Protein AF-A0A7C7D651-F1 (afdb_monomer_lite)

pLDDT: mean 71.94, std 19.58, range [27.91, 98.12]

Structure (mmCIF, N/CA/C/O backbone):
data_AF-A0A7C7D651-F1
#
_entry.id   AF-A0A7C7D651-F1
#
loop_
_atom_site.group_PDB
_atom_site.id
_atom_site.type_symbol
_atom_site.label_atom_id
_atom_site.label_alt_id
_atom_site.label_comp_id
_atom_site.label_asym_id
_atom_site.label_entity_id
_atom_site.label_seq_id
_atom_site.pdbx_PDB_ins_code
_atom_site.Cartn_x
_atom_site.Cartn_y
_atom_site.Cartn_z
_atom_site.occupancy
_atom_site.B_iso_or_equiv
_atom_site.auth_seq_id
_atom_site.auth_comp_id
_atom_site.auth_asym_id
_atom_site.auth_atom_id
_atom_site.pdbx_PDB_model_num
ATOM 1 N N . MET A 1 1 ? 29.093 3.145 50.526 1.00 35.19 1 MET A N 1
ATOM 2 C CA . MET A 1 1 ? 28.181 2.058 50.119 1.00 35.19 1 MET A CA 1
ATOM 3 C C . MET A 1 1 ? 26.811 2.434 50.649 1.00 35.19 1 MET A C 1
ATOM 5 O O . MET A 1 1 ? 26.681 2.585 51.859 1.00 35.19 1 MET A O 1
ATOM 9 N N . PHE A 1 2 ? 25.873 2.736 49.755 1.00 37.88 2 PHE A N 1
ATOM 10 C CA . PHE A 1 2 ? 24.508 3.138 50.095 1.00 37.88 2 PHE A CA 1
ATOM 11 C C . PHE A 1 2 ? 23.598 1.934 49.852 1.00 37.88 2 PHE A C 1
ATOM 13 O O . PHE A 1 2 ? 23.720 1.292 48.813 1.00 37.88 2 PHE A O 1
ATOM 20 N N . THR A 1 3 ? 22.727 1.619 50.802 1.00 33.69 3 THR A N 1
ATOM 21 C CA . THR A 1 3 ? 21.659 0.627 50.636 1.00 33.69 3 THR A CA 1
ATOM 22 C C . THR A 1 3 ? 20.331 1.362 50.729 1.00 33.69 3 THR A C 1
ATOM 24 O O . THR A 1 3 ? 20.096 2.068 51.711 1.00 33.69 3 THR A O 1
ATOM 27 N N . CYS A 1 4 ? 19.503 1.238 49.691 1.00 36.16 4 CYS A N 1
ATOM 28 C CA . CYS A 1 4 ? 18.141 1.763 49.667 1.00 36.16 4 CYS A CA 1
ATOM 29 C C . CYS A 1 4 ? 17.173 0.615 49.943 1.00 36.16 4 CYS A C 1
ATOM 31 O O . CYS A 1 4 ? 17.201 -0.389 49.237 1.00 36.16 4 CYS A O 1
ATOM 33 N N . GLU A 1 5 ? 16.321 0.787 50.946 1.00 39.97 5 GLU A N 1
ATOM 34 C CA . GLU A 1 5 ? 15.197 -0.101 51.234 1.00 39.97 5 GLU A CA 1
ATOM 35 C C . GLU A 1 5 ? 13.910 0.715 51.085 1.00 39.97 5 GLU A C 1
ATOM 37 O O . GLU A 1 5 ? 13.846 1.865 51.527 1.00 39.97 5 GLU A O 1
ATOM 42 N N . PHE A 1 6 ? 12.913 0.131 50.425 1.00 38.00 6 PHE A N 1
ATOM 43 C CA . PHE A 1 6 ? 11.563 0.679 50.339 1.00 38.00 6 PHE A CA 1
ATOM 44 C C . PHE A 1 6 ? 10.696 -0.046 51.365 1.00 38.00 6 PHE A C 1
ATOM 46 O O . PHE A 1 6 ? 10.640 -1.276 51.343 1.00 38.00 6 PHE A O 1
ATOM 53 N N . ASP A 1 7 ? 10.029 0.697 52.249 1.00 42.56 7 ASP A N 1
ATOM 54 C CA . ASP A 1 7 ? 8.907 0.157 53.013 1.00 42.56 7 ASP A CA 1
ATOM 55 C C . ASP A 1 7 ? 7.586 0.388 52.262 1.00 42.56 7 ASP A C 1
ATOM 57 O O . ASP A 1 7 ? 7.502 1.162 51.302 1.00 42.56 7 ASP A O 1
ATOM 61 N N . SER A 1 8 ? 6.556 -0.356 52.660 1.00 45.44 8 SER A N 1
ATOM 62 C CA . SER A 1 8 ? 5.248 -0.407 52.001 1.00 45.44 8 SER A CA 1
ATOM 63 C C . SER A 1 8 ? 4.415 0.877 52.129 1.00 45.44 8 SER A C 1
ATOM 65 O O . SER A 1 8 ? 3.261 0.873 51.713 1.00 45.44 8 SER A O 1
ATOM 67 N N . GLU A 1 9 ? 4.965 1.968 52.672 1.00 44.59 9 GLU A N 1
ATOM 68 C CA . GLU A 1 9 ? 4.254 3.236 52.891 1.00 44.59 9 GLU A CA 1
ATOM 69 C C . GLU A 1 9 ? 4.939 4.446 52.226 1.00 44.59 9 GLU A C 1
ATOM 71 O O . GLU A 1 9 ? 4.819 5.587 52.674 1.00 44.59 9 GLU A O 1
ATOM 76 N N . THR A 1 10 ? 5.599 4.247 51.076 1.00 45.16 10 THR A N 1
ATOM 77 C CA . THR A 1 10 ? 6.079 5.343 50.196 1.00 45.16 10 THR A CA 1
ATOM 78 C C . THR A 1 10 ? 6.983 6.375 50.891 1.00 45.16 10 THR A C 1
ATOM 80 O O . THR A 1 10 ? 7.035 7.535 50.487 1.00 45.16 10 THR A O 1
ATOM 83 N N . THR A 1 11 ? 7.749 5.971 51.909 1.00 37.47 11 THR A N 1
ATOM 84 C CA . THR A 1 11 ? 8.715 6.859 52.570 1.00 37.47 11 THR A CA 1
ATOM 85 C C . THR A 1 11 ? 10.140 6.331 52.394 1.00 37.47 11 THR A C 1
ATOM 87 O O . THR A 1 11 ? 10.509 5.284 52.915 1.00 37.47 11 THR A O 1
ATOM 90 N N . LEU A 1 12 ? 10.986 7.065 51.661 1.00 37.75 12 LEU A N 1
ATOM 91 C CA . LEU A 1 12 ? 12.385 6.680 51.440 1.00 37.75 12 LEU A CA 1
ATOM 92 C C . LEU A 1 12 ? 13.244 7.043 52.666 1.00 37.75 12 LEU A C 1
ATOM 94 O O . LEU A 1 12 ? 13.473 8.221 52.945 1.00 37.75 12 LEU A O 1
ATOM 98 N N . ARG A 1 13 ? 13.784 6.047 53.380 1.00 40.78 13 ARG A N 1
ATOM 99 C CA . ARG A 1 13 ? 14.778 6.263 54.449 1.00 40.78 13 ARG A CA 1
ATOM 100 C C . ARG A 1 13 ? 16.189 5.953 53.957 1.00 40.78 13 ARG A C 1
ATOM 102 O O . ARG A 1 13 ? 16.551 4.800 53.755 1.00 40.78 13 ARG A O 1
ATOM 109 N N . MET A 1 14 ? 17.032 6.978 53.841 1.00 36.91 14 MET A N 1
ATOM 110 C CA . MET A 1 14 ? 18.463 6.802 53.566 1.00 36.91 14 MET A CA 1
ATOM 111 C C . MET A 1 14 ? 19.271 6.745 54.869 1.00 36.91 14 MET A C 1
ATOM 113 O O . MET A 1 14 ? 19.220 7.668 55.679 1.00 36.91 14 MET A O 1
ATOM 117 N N . ARG A 1 15 ? 20.074 5.688 55.057 1.00 42.62 15 ARG A N 1
ATOM 118 C CA . ARG A 1 15 ? 21.099 5.619 56.115 1.00 42.62 15 ARG A CA 1
ATOM 119 C C . ARG A 1 15 ? 22.488 5.779 55.511 1.00 42.62 15 ARG A C 1
ATOM 121 O O . ARG A 1 15 ? 22.862 5.056 54.591 1.00 42.62 15 ARG A O 1
ATOM 128 N N . THR A 1 16 ? 23.281 6.692 56.061 1.00 41.50 16 THR A N 1
ATOM 129 C CA . THR A 1 16 ? 24.685 6.875 55.682 1.00 41.50 16 THR A CA 1
ATOM 130 C C . THR A 1 16 ? 25.599 6.282 56.757 1.00 41.50 16 THR A C 1
ATOM 132 O O . THR A 1 16 ? 25.413 6.510 57.950 1.00 41.50 16 THR A O 1
ATOM 135 N N . LYS A 1 17 ? 26.608 5.502 56.351 1.00 41.38 17 LYS A N 1
ATOM 136 C CA . LYS A 1 17 ? 27.766 5.192 57.204 1.00 41.38 17 LYS A CA 1
ATOM 137 C C . LYS A 1 17 ? 28.842 6.229 56.901 1.00 41.38 17 LYS A C 1
ATOM 139 O O . LYS A 1 17 ? 29.369 6.241 55.788 1.00 41.38 17 LYS A O 1
ATOM 144 N N . SER A 1 18 ? 29.148 7.105 57.857 1.00 38.12 18 SER A N 1
ATOM 145 C CA . SER A 1 18 ? 30.248 8.055 57.704 1.00 38.12 18 SER A CA 1
ATOM 146 C C . SER A 1 18 ? 31.584 7.313 57.800 1.00 38.12 18 SER A C 1
ATOM 148 O O . SER A 1 18 ? 31.823 6.520 58.710 1.00 38.12 18 SER A O 1
ATOM 150 N N . ARG A 1 19 ? 32.465 7.549 56.826 1.00 36.28 19 ARG A N 1
ATOM 151 C CA . ARG A 1 19 ? 33.886 7.212 56.915 1.00 36.28 19 ARG A CA 1
ATOM 152 C C . ARG A 1 19 ? 34.633 8.530 56.763 1.00 36.28 19 ARG A C 1
ATOM 154 O O . ARG A 1 19 ? 34.483 9.220 55.760 1.00 36.28 19 ARG A O 1
ATOM 161 N N . THR A 1 20 ? 35.346 8.919 57.805 1.00 42.31 20 THR A N 1
ATOM 162 C CA . THR A 1 20 ? 36.126 10.152 57.895 1.00 42.31 20 THR A CA 1
ATOM 163 C C . THR A 1 20 ? 37.306 10.099 56.926 1.00 42.31 20 THR A C 1
ATOM 165 O O . THR A 1 20 ? 38.191 9.276 57.130 1.00 42.31 20 THR A O 1
ATOM 168 N N . GLN A 1 21 ? 37.360 10.990 55.924 1.00 34.88 21 GLN A N 1
ATOM 169 C CA . GLN A 1 21 ? 38.618 11.604 55.465 1.00 34.88 21 GLN A CA 1
ATOM 170 C C . GLN A 1 21 ? 38.431 12.771 54.468 1.00 34.88 21 GLN A C 1
ATOM 172 O O . GLN A 1 21 ? 37.753 12.656 53.456 1.00 34.88 21 GLN A O 1
ATOM 177 N N . LYS A 1 22 ? 39.073 13.886 54.851 1.00 34.38 22 LYS A N 1
ATOM 178 C CA . LYS A 1 22 ? 39.608 15.075 54.152 1.00 34.38 22 LYS A CA 1
ATOM 179 C C . LYS A 1 22 ? 39.137 15.487 52.738 1.00 34.38 22 LYS A C 1
ATOM 181 O O . LYS A 1 22 ? 39.367 14.809 51.749 1.00 34.38 22 LYS A O 1
ATOM 186 N N . SER A 1 23 ? 38.694 16.751 52.707 1.00 36.97 23 SER A N 1
ATOM 187 C CA . SER A 1 23 ? 38.921 17.797 51.692 1.00 36.97 23 SER A CA 1
ATOM 188 C C . SER A 1 23 ? 38.603 17.492 50.224 1.00 36.97 23 SER A C 1
ATOM 190 O O . SER A 1 23 ? 39.475 17.179 49.423 1.00 36.97 23 SER A O 1
ATOM 192 N N . SER A 1 24 ? 37.363 17.757 49.841 1.00 32.06 24 SER A N 1
ATOM 193 C CA . SER A 1 24 ? 36.999 18.737 48.805 1.00 32.06 24 SER A CA 1
ATOM 194 C C . SER A 1 24 ? 35.473 18.815 48.806 1.00 32.06 24 SER A C 1
ATOM 196 O O . SER A 1 24 ? 34.791 17.801 48.943 1.00 32.06 24 SER A O 1
ATOM 198 N N . SER A 1 25 ? 34.911 20.019 48.770 1.00 34.56 25 SER A N 1
ATOM 199 C CA . SER A 1 25 ? 33.464 20.221 48.755 1.00 34.56 25 SER A CA 1
ATOM 200 C C . SER A 1 25 ? 32.898 19.813 47.390 1.00 34.56 25 SER A C 1
ATOM 202 O O . SER A 1 25 ? 32.662 20.660 46.534 1.00 34.56 25 SER A O 1
ATOM 204 N N . GLN A 1 26 ? 32.694 18.515 47.165 1.00 33.66 26 GLN A N 1
ATOM 205 C CA . GLN A 1 26 ? 31.817 18.035 46.101 1.00 33.66 26 GLN A CA 1
ATOM 206 C C . GLN A 1 26 ? 30.391 18.008 46.650 1.00 33.66 26 GLN A C 1
ATOM 208 O O . GLN A 1 26 ? 30.034 17.160 47.467 1.00 33.66 26 GLN A O 1
ATOM 213 N N . GLN A 1 27 ? 29.572 18.968 46.217 1.00 31.66 27 GLN A N 1
ATOM 214 C CA . GLN A 1 27 ? 28.121 18.893 46.363 1.00 31.66 27 GLN A CA 1
ATOM 215 C C . GLN A 1 27 ? 27.637 17.639 45.626 1.00 31.66 27 GLN A C 1
ATOM 217 O O . GLN A 1 27 ? 27.555 17.609 44.400 1.00 31.66 27 GLN A O 1
ATOM 222 N N . CYS A 1 28 ? 27.336 16.582 46.378 1.00 28.17 28 CYS A N 1
ATOM 223 C CA . CYS A 1 28 ? 26.668 15.403 45.849 1.00 28.17 28 CYS A CA 1
ATOM 224 C C . CYS A 1 28 ? 25.172 15.732 45.740 1.00 28.17 28 CYS A C 1
ATOM 226 O O . CYS A 1 28 ? 24.411 15.557 46.690 1.00 28.17 28 CYS A O 1
ATOM 228 N N . GLY A 1 29 ? 24.773 16.318 44.611 1.00 27.91 29 GLY A N 1
ATOM 229 C CA . GLY A 1 29 ? 23.372 16.586 44.303 1.00 27.91 29 GLY A CA 1
ATOM 230 C C . GLY A 1 29 ? 22.675 15.298 43.877 1.00 27.91 29 GLY A C 1
ATOM 231 O O . GLY A 1 29 ? 22.964 14.764 42.809 1.00 27.91 29 GLY A O 1
ATOM 232 N N . ILE A 1 30 ? 21.750 14.800 44.694 1.00 35.19 30 ILE A N 1
ATOM 233 C CA . ILE A 1 30 ? 20.830 13.735 44.287 1.00 35.19 30 ILE A CA 1
ATOM 234 C C . ILE A 1 30 ? 19.791 14.378 43.360 1.00 35.19 30 ILE A C 1
ATOM 236 O O . ILE A 1 30 ? 18.998 15.207 43.801 1.00 35.19 30 ILE A O 1
ATOM 240 N N . ARG A 1 31 ? 19.811 14.036 42.065 1.00 33.25 31 ARG A N 1
ATOM 241 C CA . ARG A 1 31 ? 18.734 14.391 41.130 1.00 33.25 31 ARG A CA 1
ATOM 242 C C . ARG A 1 31 ? 17.679 13.294 41.168 1.00 33.25 31 ARG A C 1
ATOM 244 O O . ARG A 1 31 ? 17.950 12.164 40.770 1.00 33.25 31 ARG A O 1
ATOM 251 N N . PHE A 1 32 ? 16.485 13.635 41.635 1.00 34.06 32 PHE A N 1
ATOM 252 C CA . PHE A 1 32 ? 15.308 12.801 41.436 1.00 34.06 32 PHE A CA 1
ATOM 253 C C . PHE A 1 32 ? 14.851 12.982 39.988 1.00 34.06 32 PHE A C 1
ATOM 255 O O . PHE A 1 32 ? 14.498 14.087 39.581 1.00 34.06 32 PHE A O 1
ATOM 262 N N . TYR A 1 33 ? 14.905 11.912 39.201 1.00 33.75 33 TYR A N 1
ATOM 263 C CA . TYR A 1 33 ? 14.192 11.857 37.933 1.00 33.75 33 TYR A CA 1
ATOM 264 C C . TYR A 1 33 ? 12.785 11.370 38.248 1.00 33.75 33 TYR A C 1
ATOM 266 O O . TYR A 1 33 ? 12.591 10.217 38.634 1.00 33.75 33 TYR A O 1
ATOM 274 N N . GLU A 1 34 ? 11.811 12.262 38.127 1.00 28.84 34 GLU A N 1
ATOM 275 C CA . GLU A 1 34 ? 10.412 11.868 38.104 1.00 28.84 34 GLU A CA 1
ATOM 276 C C . GLU A 1 34 ? 10.212 11.051 36.822 1.00 28.84 34 GLU A C 1
ATOM 278 O O . GLU A 1 34 ? 10.371 11.562 35.709 1.00 28.84 34 GLU A O 1
ATOM 283 N N . LYS A 1 35 ? 9.965 9.745 36.965 1.00 30.36 35 LYS A N 1
ATOM 284 C CA . LYS A 1 35 ? 9.621 8.889 35.833 1.00 30.36 35 LYS A CA 1
ATOM 285 C C . LYS A 1 35 ? 8.227 9.331 35.384 1.00 30.36 35 LYS A C 1
ATOM 287 O O . LYS A 1 35 ? 7.231 8.862 35.928 1.00 30.36 35 LYS A O 1
ATOM 292 N N . LYS A 1 36 ? 8.156 10.287 34.448 1.00 33.41 36 LYS A N 1
ATOM 293 C CA . LYS A 1 36 ? 6.916 10.567 33.716 1.00 33.41 36 LYS A CA 1
ATOM 294 C C . LYS A 1 36 ? 6.418 9.227 33.184 1.00 33.41 36 LYS A C 1
ATOM 296 O O . LYS A 1 36 ? 7.195 8.493 32.574 1.00 33.41 36 LYS A O 1
ATOM 301 N N . GLY A 1 37 ? 5.177 8.886 33.520 1.00 33.38 37 GLY A N 1
ATOM 302 C CA . GLY A 1 37 ? 4.554 7.640 33.096 1.00 33.38 37 GLY A CA 1
ATOM 303 C C . GLY A 1 37 ? 4.691 7.451 31.588 1.00 33.38 37 GLY A C 1
ATOM 304 O O . GLY A 1 37 ? 4.636 8.423 30.835 1.00 33.38 37 GLY A O 1
ATOM 305 N N . GLU A 1 38 ? 4.897 6.203 31.178 1.00 39.81 38 GLU A N 1
ATOM 306 C CA . GLU A 1 38 ? 4.771 5.740 29.797 1.00 39.81 38 GLU A CA 1
ATOM 307 C C . GLU A 1 38 ? 3.337 6.010 29.308 1.00 39.81 38 GLU A C 1
ATOM 309 O O . GLU A 1 38 ? 2.473 5.143 29.361 1.00 39.81 38 GLU A O 1
ATOM 314 N N . ASN A 1 39 ? 3.069 7.234 28.863 1.00 42.50 39 ASN A N 1
ATOM 315 C CA . ASN A 1 39 ? 2.234 7.429 27.690 1.00 42.50 39 ASN A CA 1
ATOM 316 C C . ASN A 1 39 ? 3.217 7.466 26.526 1.00 42.50 39 ASN A C 1
ATOM 318 O O . ASN A 1 39 ? 3.927 8.453 26.332 1.00 42.50 39 ASN A O 1
ATOM 322 N N . ASP A 1 40 ? 3.335 6.327 25.852 1.00 48.12 40 ASP A N 1
ATOM 323 C CA . ASP A 1 40 ? 4.151 6.132 24.658 1.00 48.12 40 ASP A CA 1
ATOM 324 C C . ASP A 1 40 ? 3.468 6.895 23.508 1.00 48.12 40 ASP A C 1
ATOM 326 O O . ASP A 1 40 ? 2.705 6.332 22.722 1.00 48.12 40 ASP A O 1
ATOM 330 N N . ASP A 1 41 ? 3.615 8.225 23.504 1.00 66.44 41 ASP A N 1
ATOM 331 C CA . ASP A 1 41 ? 3.105 9.080 22.435 1.00 66.44 41 ASP A CA 1
ATOM 332 C C . ASP A 1 41 ? 3.880 8.729 21.161 1.00 66.44 41 ASP A C 1
ATOM 334 O O . ASP A 1 41 ? 5.067 9.044 21.021 1.00 66.44 41 ASP A O 1
ATOM 338 N N . MET A 1 42 ? 3.184 8.037 20.259 1.00 77.69 42 MET A N 1
ATOM 339 C CA . MET A 1 42 ? 3.638 7.679 18.922 1.00 77.69 42 MET A CA 1
ATOM 340 C C . MET A 1 42 ? 4.326 8.880 18.269 1.00 77.69 42 MET A C 1
ATOM 342 O O . MET A 1 42 ? 3.783 9.986 18.236 1.00 77.69 42 MET A O 1
ATOM 346 N N . LYS A 1 43 ? 5.546 8.699 17.761 1.00 81.00 43 LYS A N 1
ATOM 347 C CA . LYS A 1 43 ? 6.231 9.811 17.098 1.00 81.00 43 LYS A CA 1
ATOM 348 C C . LYS A 1 43 ? 5.615 10.082 15.739 1.00 81.00 43 LYS A C 1
ATOM 350 O O . LYS A 1 43 ? 5.450 9.185 14.914 1.00 81.00 43 LYS A O 1
ATOM 355 N N . HIS A 1 44 ? 5.373 11.360 15.490 1.00 80.31 44 HIS A N 1
ATOM 356 C CA . HIS A 1 44 ? 4.842 11.838 14.229 1.00 80.31 44 HIS A CA 1
ATOM 357 C C . HIS A 1 44 ? 5.761 12.864 13.585 1.00 80.31 44 HIS A C 1
ATOM 359 O O . HIS A 1 44 ? 6.442 13.629 14.272 1.00 80.31 44 HIS A O 1
ATOM 365 N N . PHE A 1 45 ? 5.705 12.925 12.259 1.00 77.94 45 PHE A N 1
ATOM 366 C CA . PHE A 1 45 ? 6.267 14.025 11.487 1.00 77.94 45 PHE A CA 1
ATOM 367 C C . PHE A 1 45 ? 5.124 14.806 10.856 1.00 77.94 45 PHE A C 1
ATOM 369 O O . PHE A 1 45 ? 4.256 14.217 10.220 1.00 77.94 45 PHE A O 1
ATOM 376 N N . ALA A 1 46 ? 5.115 16.123 11.037 1.00 77.31 46 ALA A N 1
ATOM 377 C CA . ALA A 1 46 ? 4.193 16.979 10.307 1.00 77.31 46 ALA A CA 1
ATOM 378 C C . ALA A 1 46 ? 4.747 17.230 8.901 1.00 77.31 46 ALA A C 1
ATOM 380 O O . ALA A 1 46 ? 5.931 17.538 8.742 1.00 77.31 46 ALA A O 1
ATOM 381 N N . THR A 1 47 ? 3.902 17.092 7.890 1.00 72.06 47 THR A N 1
ATOM 382 C CA . THR A 1 47 ? 4.195 17.534 6.526 1.00 72.06 47 THR A CA 1
ATOM 383 C C . THR A 1 47 ? 4.011 19.049 6.407 1.00 72.06 47 THR A C 1
ATOM 385 O O . THR A 1 47 ? 3.344 19.677 7.233 1.00 72.06 47 THR A O 1
ATOM 388 N N . ASP A 1 48 ? 4.555 19.642 5.339 1.00 70.94 48 ASP A N 1
ATOM 389 C CA . ASP A 1 48 ? 4.401 21.078 5.047 1.00 70.94 48 ASP A CA 1
ATOM 390 C C . ASP A 1 48 ? 2.917 21.488 4.874 1.00 70.94 48 ASP A C 1
ATOM 392 O O . ASP A 1 48 ? 2.561 22.641 5.110 1.00 70.94 48 ASP A O 1
ATOM 396 N N . ASP A 1 49 ? 2.041 20.544 4.509 1.00 72.56 49 ASP A N 1
ATOM 397 C CA . ASP A 1 49 ? 0.589 20.735 4.378 1.00 72.56 49 ASP A CA 1
ATOM 398 C C . ASP A 1 49 ? -0.215 20.342 5.639 1.00 72.56 49 ASP A C 1
ATOM 400 O O . ASP A 1 49 ? -1.445 20.334 5.618 1.00 72.56 49 ASP A O 1
ATOM 404 N N . GLY A 1 50 ? 0.462 20.061 6.759 1.00 75.62 50 GLY A N 1
ATOM 405 C CA . GLY A 1 50 ? -0.154 19.850 8.074 1.00 75.62 50 GLY A CA 1
ATOM 406 C C . GLY A 1 50 ? -0.650 18.428 8.357 1.00 75.62 50 GLY A C 1
ATOM 407 O O . GLY A 1 50 ? -1.241 18.192 9.412 1.00 75.62 50 GLY A O 1
ATOM 408 N N . ARG A 1 51 ? -0.404 17.470 7.460 1.00 77.31 51 ARG A N 1
ATOM 409 C CA . ARG A 1 51 ? -0.700 16.047 7.675 1.00 77.31 51 ARG A CA 1
ATOM 410 C C . ARG A 1 51 ? 0.303 15.394 8.622 1.00 77.31 51 ARG A C 1
ATOM 412 O O . ARG A 1 51 ? 1.440 15.835 8.779 1.00 77.31 51 ARG A O 1
ATOM 419 N N . ILE A 1 52 ? -0.139 14.310 9.253 1.00 82.56 52 ILE A N 1
ATOM 420 C CA . ILE A 1 52 ? 0.622 13.562 10.255 1.00 82.56 52 ILE A CA 1
ATOM 421 C C . ILE A 1 52 ? 1.183 12.295 9.608 1.00 82.56 52 ILE A C 1
ATOM 423 O O . ILE A 1 52 ? 0.446 11.353 9.326 1.00 82.56 52 ILE A O 1
ATOM 427 N N . LEU A 1 53 ? 2.498 12.227 9.433 1.00 80.00 53 LEU A N 1
ATOM 428 C CA . LEU A 1 53 ? 3.185 11.004 9.031 1.00 80.00 53 LEU A CA 1
ATOM 429 C C . LEU A 1 53 ? 3.499 10.167 10.261 1.00 80.00 53 LEU A C 1
ATOM 431 O O . LEU A 1 53 ? 4.072 10.654 11.236 1.00 80.00 53 LEU A O 1
ATOM 435 N N . THR A 1 54 ? 3.155 8.886 10.184 1.00 85.19 54 THR A N 1
ATOM 436 C CA . THR A 1 54 ? 3.473 7.908 11.222 1.00 85.19 54 THR A CA 1
ATOM 437 C C . THR A 1 54 ? 4.374 6.826 10.637 1.00 85.19 54 THR A C 1
ATOM 439 O O . THR A 1 54 ? 3.957 6.133 9.705 1.00 85.19 54 THR A O 1
ATOM 442 N N . PRO A 1 55 ? 5.609 6.692 11.141 1.00 83.12 55 PRO A N 1
ATOM 443 C CA . PRO A 1 55 ? 6.588 5.771 10.593 1.00 83.12 55 PRO A CA 1
ATOM 444 C C . PRO A 1 55 ? 6.328 4.317 11.053 1.00 83.12 55 PRO A C 1
ATOM 446 O O . PRO A 1 55 ? 5.806 4.091 12.150 1.00 83.12 55 PRO A O 1
ATOM 449 N N . PRO A 1 56 ? 6.771 3.306 10.280 1.00 84.75 56 PRO A N 1
ATOM 450 C CA . PRO A 1 56 ? 6.631 1.888 10.601 1.00 84.75 56 PRO A CA 1
ATOM 451 C C . PRO A 1 56 ? 7.198 1.544 11.972 1.00 84.75 56 PRO A C 1
ATOM 453 O O . PRO A 1 56 ? 6.623 0.742 12.695 1.00 84.75 56 PRO A O 1
ATOM 456 N N . LYS A 1 57 ? 8.297 2.201 12.362 1.00 84.56 57 LYS A N 1
ATOM 457 C CA . LYS A 1 57 ? 8.963 1.984 13.649 1.00 84.56 57 LYS A CA 1
ATOM 458 C C . LYS A 1 57 ? 8.072 2.284 14.860 1.00 84.56 57 LYS A C 1
ATOM 460 O O . LYS A 1 57 ? 8.342 1.772 15.939 1.00 84.56 57 LYS A O 1
ATOM 465 N N . GLU A 1 58 ? 7.029 3.084 14.681 1.00 86.31 58 GLU A N 1
ATOM 466 C CA . GLU A 1 58 ? 6.067 3.412 15.732 1.00 86.31 58 GLU A CA 1
ATOM 467 C C . GLU A 1 58 ? 4.815 2.513 15.636 1.00 86.31 58 GLU A C 1
ATOM 469 O O . GLU A 1 58 ? 4.249 2.109 16.650 1.00 86.31 58 GLU A O 1
ATOM 474 N N . LEU A 1 59 ? 4.423 2.106 14.421 1.00 87.88 59 LEU A N 1
ATOM 475 C CA . LEU A 1 59 ? 3.281 1.211 14.176 1.00 87.88 59 LEU A CA 1
ATOM 476 C C . LEU A 1 59 ? 3.575 -0.261 14.499 1.00 87.88 59 LEU A C 1
ATOM 478 O O . LEU A 1 59 ? 2.713 -0.970 15.020 1.00 87.88 59 LEU A O 1
ATOM 482 N N . GLU A 1 60 ? 4.773 -0.744 14.179 1.00 90.19 60 GLU A N 1
ATOM 483 C CA . GLU A 1 60 ? 5.157 -2.148 14.333 1.00 90.19 60 GLU A CA 1
ATOM 484 C C . GLU A 1 60 ? 5.171 -2.594 15.808 1.00 90.19 60 GLU A C 1
ATOM 486 O O . GLU A 1 60 ? 4.575 -3.633 16.103 1.00 90.19 60 GLU A O 1
ATOM 491 N N . PRO A 1 61 ? 5.722 -1.830 16.776 1.00 90.44 61 PRO A N 1
ATOM 492 C CA . PRO A 1 61 ? 5.618 -2.179 18.195 1.00 90.44 61 PRO A CA 1
ATOM 493 C C . PRO A 1 61 ? 4.177 -2.186 18.721 1.00 90.44 61 PRO A C 1
ATOM 495 O O . PRO A 1 61 ? 3.830 -3.038 19.547 1.00 90.44 61 PRO A O 1
ATOM 498 N N . LEU A 1 62 ? 3.332 -1.271 18.229 1.00 90.94 62 LEU A N 1
ATOM 499 C CA . LEU A 1 62 ? 1.917 -1.203 18.593 1.00 90.94 62 LEU A CA 1
ATOM 500 C C . LEU A 1 62 ? 1.166 -2.448 18.104 1.00 90.94 62 LEU A C 1
ATOM 502 O O . LEU A 1 62 ? 0.469 -3.102 18.882 1.00 90.94 62 LEU A O 1
ATOM 506 N N . LEU A 1 63 ? 1.336 -2.802 16.830 1.00 93.06 63 LEU A N 1
ATOM 507 C CA . LEU A 1 63 ? 0.598 -3.879 16.165 1.00 93.06 63 LEU A CA 1
ATOM 508 C C . LEU A 1 63 ? 1.225 -5.267 16.357 1.00 93.06 63 LEU A C 1
ATOM 510 O O . LEU A 1 63 ? 0.534 -6.278 16.195 1.00 93.06 63 LEU A O 1
ATOM 514 N N . LYS A 1 64 ? 2.497 -5.350 16.755 1.00 92.69 64 LYS A N 1
ATOM 515 C CA . LYS A 1 64 ? 3.237 -6.595 17.010 1.00 92.69 64 LYS A CA 1
ATOM 516 C C . LYS A 1 64 ? 3.082 -7.575 15.837 1.00 92.69 64 LYS A C 1
ATOM 518 O O . LYS A 1 64 ? 3.277 -7.208 14.683 1.00 92.69 64 LYS A O 1
ATOM 523 N N . GLY A 1 65 ? 2.669 -8.815 16.113 1.00 91.81 65 GLY A N 1
ATOM 524 C CA . GLY A 1 65 ? 2.464 -9.853 15.098 1.00 91.81 65 GLY A CA 1
ATOM 525 C C . GLY A 1 65 ? 1.404 -9.527 14.036 1.00 91.81 65 GLY A C 1
ATOM 526 O O .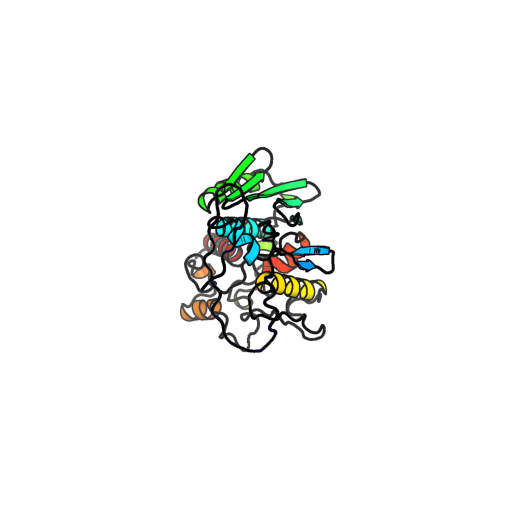 GLY A 1 65 ? 1.406 -10.167 12.990 1.00 91.81 65 GLY A O 1
ATOM 527 N N . SER A 1 66 ? 0.544 -8.525 14.257 1.00 95.25 66 SER A N 1
ATOM 528 C CA . SER A 1 66 ? -0.469 -8.107 13.279 1.00 95.25 66 SER A CA 1
ATOM 529 C C . SER A 1 66 ? 0.038 -7.076 12.259 1.00 95.25 66 SER A C 1
ATOM 531 O O . SER A 1 66 ? -0.642 -6.827 11.263 1.00 95.25 66 SER A O 1
ATOM 533 N N . PHE A 1 67 ? 1.239 -6.509 12.442 1.00 93.50 67 PHE A N 1
ATOM 534 C CA . PHE A 1 67 ? 1.799 -5.497 11.536 1.00 93.50 67 PHE A CA 1
ATOM 535 C C . PHE A 1 67 ? 1.925 -5.956 10.065 1.00 93.50 67 PHE A C 1
ATOM 537 O O . PHE A 1 67 ? 1.560 -5.178 9.175 1.00 93.50 67 PHE A O 1
ATOM 544 N N . PRO A 1 68 ? 2.345 -7.204 9.755 1.00 91.94 68 PRO A N 1
ATOM 545 C CA . PRO A 1 68 ? 2.349 -7.701 8.376 1.00 91.94 68 PRO A CA 1
ATOM 546 C C . PRO A 1 68 ? 0.950 -7.705 7.747 1.00 91.94 68 PRO A C 1
ATOM 548 O O . PRO A 1 68 ? 0.773 -7.264 6.611 1.00 91.94 68 PRO A O 1
ATOM 551 N N . ALA A 1 69 ? -0.064 -8.116 8.515 1.00 94.31 69 ALA A N 1
ATOM 552 C CA . ALA A 1 69 ? -1.447 -8.137 8.055 1.00 94.31 69 ALA A CA 1
ATOM 553 C C . ALA A 1 69 ? -2.002 -6.727 7.824 1.00 94.31 69 ALA A C 1
ATOM 555 O O . ALA A 1 69 ? -2.689 -6.493 6.831 1.00 94.31 69 ALA A O 1
ATOM 556 N N . PHE A 1 70 ? -1.664 -5.781 8.704 1.00 94.94 70 PHE A N 1
ATOM 557 C CA . PHE A 1 70 ? -2.009 -4.372 8.537 1.00 94.94 70 PHE A CA 1
ATOM 558 C C . PHE A 1 70 ? -1.384 -3.802 7.264 1.00 94.94 70 PHE A C 1
ATOM 560 O O . PHE A 1 70 ? -2.094 -3.268 6.415 1.00 94.94 70 PHE A O 1
ATOM 567 N N . SER A 1 71 ? -0.078 -4.011 7.077 1.00 91.25 71 SER A N 1
ATOM 568 C CA . SER A 1 71 ? 0.626 -3.555 5.879 1.00 91.25 71 SER A CA 1
ATOM 569 C C . SER A 1 71 ? -0.032 -4.111 4.613 1.00 91.25 71 SER A C 1
ATOM 571 O O . SER A 1 71 ? -0.299 -3.371 3.667 1.00 91.25 71 SER A O 1
ATOM 573 N N . LYS A 1 72 ? -0.344 -5.413 4.599 1.00 91.12 72 LYS A N 1
ATOM 574 C CA . LYS A 1 72 ? -0.980 -6.093 3.461 1.00 91.12 72 LYS A CA 1
ATOM 575 C C . LYS A 1 72 ? -2.392 -5.586 3.172 1.00 91.12 72 LYS A C 1
ATOM 577 O O . LYS A 1 72 ? -2.777 -5.471 2.008 1.00 91.12 72 LYS A O 1
ATOM 582 N N . LEU A 1 73 ? -3.161 -5.261 4.214 1.00 94.12 73 LEU A N 1
ATOM 583 C CA . LEU A 1 73 ? -4.459 -4.605 4.071 1.00 94.12 73 LEU A CA 1
ATOM 584 C C . LEU A 1 73 ? -4.296 -3.255 3.357 1.00 94.12 73 LEU A C 1
ATOM 586 O O . LEU A 1 73 ? -4.949 -3.037 2.337 1.00 94.12 73 LEU A O 1
ATOM 590 N N . LEU A 1 74 ? -3.409 -2.387 3.857 1.00 92.62 74 LEU A N 1
ATOM 591 C CA . LEU A 1 74 ? -3.185 -1.053 3.293 1.00 92.62 74 LEU A CA 1
ATOM 592 C C . LEU A 1 74 ? -2.726 -1.112 1.838 1.00 92.62 74 LEU A C 1
ATOM 594 O O . LEU A 1 74 ? -3.310 -0.450 0.982 1.00 92.62 74 LEU A O 1
ATOM 598 N N . GLY A 1 75 ? -1.714 -1.934 1.546 1.00 88.94 75 GLY A N 1
ATOM 599 C CA . GLY A 1 75 ? -1.187 -2.095 0.191 1.00 88.94 75 GLY A CA 1
ATOM 600 C C . GLY A 1 75 ? -2.271 -2.529 -0.793 1.00 88.94 75 GLY A C 1
ATOM 601 O O . GLY A 1 75 ? -2.402 -1.952 -1.873 1.00 88.94 75 GLY A O 1
ATOM 602 N N . ARG A 1 76 ? -3.129 -3.472 -0.385 1.00 89.94 76 ARG A N 1
ATOM 603 C CA . ARG A 1 76 ? -4.234 -3.931 -1.227 1.00 89.94 76 ARG A CA 1
ATOM 604 C C . ARG A 1 76 ? -5.314 -2.867 -1.427 1.00 89.94 76 ARG A C 1
ATOM 606 O O . ARG A 1 76 ? -5.837 -2.763 -2.535 1.00 89.94 76 ARG A O 1
ATOM 613 N N . ILE A 1 77 ? -5.655 -2.086 -0.399 1.00 91.81 77 ILE A N 1
ATOM 614 C CA . ILE A 1 77 ? -6.644 -1.008 -0.543 1.00 91.81 77 ILE A CA 1
ATOM 615 C C . ILE A 1 77 ? -6.124 0.057 -1.515 1.00 91.81 77 ILE A C 1
ATOM 617 O O . ILE A 1 77 ? -6.790 0.349 -2.506 1.00 91.81 77 ILE A O 1
ATOM 621 N N . ARG A 1 78 ? -4.899 0.548 -1.290 1.00 89.44 78 ARG A N 1
ATOM 622 C CA . ARG A 1 78 ? -4.217 1.534 -2.148 1.00 89.44 78 ARG A CA 1
ATOM 623 C C . ARG A 1 78 ? -4.174 1.096 -3.609 1.00 89.44 78 ARG A C 1
ATOM 625 O O . ARG A 1 78 ? -4.386 1.897 -4.519 1.00 89.44 78 ARG A O 1
ATOM 632 N N . PHE A 1 79 ? -3.922 -0.190 -3.838 1.00 87.81 79 PHE A N 1
ATOM 633 C CA . PHE A 1 79 ? -3.827 -0.719 -5.187 1.00 87.81 79 PHE A CA 1
ATOM 634 C C . PHE A 1 79 ? -5.184 -0.773 -5.900 1.00 87.81 79 PHE A C 1
ATOM 636 O O . PHE A 1 79 ? -5.318 -0.247 -7.004 1.00 87.81 79 PHE A O 1
ATOM 643 N N . PHE A 1 80 ? -6.203 -1.364 -5.273 1.00 88.94 80 PHE A N 1
ATOM 644 C CA . PHE A 1 80 ? -7.475 -1.663 -5.943 1.00 88.94 80 PHE A CA 1
ATOM 645 C C . PHE A 1 80 ? -8.533 -0.561 -5.868 1.00 88.94 80 PHE A C 1
ATOM 647 O O . PHE A 1 80 ? -9.504 -0.631 -6.620 1.00 88.94 80 PHE A O 1
ATOM 654 N N . TYR A 1 81 ? -8.385 0.429 -4.992 1.00 90.69 81 TYR A N 1
ATOM 655 C CA . TYR A 1 81 ? -9.420 1.432 -4.752 1.00 90.69 81 TYR A CA 1
ATOM 656 C C . TYR A 1 81 ? -8.875 2.849 -4.917 1.00 90.69 81 TYR A C 1
ATOM 658 O O . TYR A 1 81 ? -7.703 3.126 -4.656 1.00 90.69 81 TYR A O 1
ATOM 666 N N . MET A 1 82 ? -9.742 3.743 -5.381 1.00 90.38 82 MET A N 1
ATOM 667 C CA . MET A 1 82 ? -9.492 5.179 -5.457 1.00 90.38 82 MET A CA 1
ATOM 668 C C . MET A 1 82 ? -10.165 5.816 -4.245 1.00 90.38 82 MET A C 1
ATOM 670 O O . MET A 1 82 ? -11.371 6.043 -4.258 1.00 90.38 82 MET A O 1
ATOM 674 N N . ALA A 1 83 ? -9.400 6.010 -3.173 1.00 92.56 83 ALA A N 1
ATOM 675 C CA . ALA A 1 83 ? -9.912 6.518 -1.908 1.00 92.56 83 ALA A CA 1
ATOM 676 C C . ALA A 1 83 ? -8.887 7.432 -1.236 1.00 92.56 83 ALA A C 1
ATOM 678 O O . ALA A 1 83 ? -7.685 7.167 -1.299 1.00 92.56 83 ALA A O 1
ATOM 679 N N . ASP A 1 84 ? -9.385 8.477 -0.587 1.00 91.88 84 ASP A N 1
ATOM 680 C CA . ASP A 1 84 ? -8.614 9.311 0.320 1.00 91.88 84 ASP A CA 1
ATOM 681 C C . ASP A 1 84 ? -8.447 8.594 1.652 1.00 91.88 84 ASP A C 1
ATOM 683 O O . ASP A 1 84 ? -9.402 8.045 2.206 1.00 91.88 84 ASP A O 1
ATOM 687 N N . GLU A 1 85 ? -7.230 8.618 2.175 1.00 93.00 85 GLU A N 1
ATOM 688 C CA . GLU A 1 85 ? -6.913 8.113 3.497 1.00 93.00 85 GLU A CA 1
ATOM 689 C C . GLU A 1 85 ? -6.908 9.263 4.499 1.00 93.00 85 GLU A C 1
ATOM 691 O O . GLU A 1 85 ? -6.271 10.294 4.293 1.00 93.00 85 GLU A O 1
ATOM 696 N N . ILE A 1 86 ? -7.586 9.069 5.622 1.00 92.12 86 ILE A N 1
ATOM 697 C CA . ILE A 1 86 ? -7.698 10.048 6.697 1.00 92.12 86 ILE A CA 1
ATOM 698 C C . ILE A 1 86 ? -7.152 9.397 7.959 1.00 92.12 86 ILE A C 1
ATOM 700 O O . ILE A 1 86 ? -7.750 8.464 8.496 1.00 92.12 86 ILE A O 1
ATOM 704 N N . TRP A 1 87 ? -6.000 9.882 8.414 1.00 92.69 87 TRP A N 1
ATOM 705 C CA . TRP A 1 87 ? -5.319 9.397 9.609 1.00 92.69 87 TRP A CA 1
ATOM 706 C C . TRP A 1 87 ? -5.464 10.396 10.755 1.00 92.69 87 TRP A C 1
ATOM 708 O O . TRP A 1 87 ? -5.148 11.573 10.595 1.00 92.69 87 TRP A O 1
ATOM 718 N N . ASP A 1 88 ? -5.915 9.927 11.920 1.00 91.31 88 ASP A N 1
ATOM 719 C CA . ASP A 1 88 ? -6.117 10.771 13.107 1.00 91.31 88 ASP A CA 1
ATOM 720 C C . ASP A 1 88 ? -4.830 11.047 13.907 1.00 91.31 88 ASP A C 1
ATOM 722 O O . ASP A 1 88 ? -4.859 11.787 14.893 1.00 91.31 88 ASP A O 1
ATOM 726 N N . GLY A 1 89 ? -3.704 10.444 13.511 1.00 87.94 89 GLY A N 1
ATOM 727 C CA . GLY A 1 89 ? -2.452 10.537 14.255 1.00 87.94 89 GLY A CA 1
ATOM 728 C C . GLY A 1 89 ? -2.406 9.666 15.506 1.00 87.94 89 GLY A C 1
ATOM 729 O O . GLY A 1 89 ? -1.530 9.864 16.329 1.00 87.94 89 GLY A O 1
ATOM 730 N N . LYS A 1 90 ? -3.348 8.749 15.729 1.00 88.56 90 LYS A N 1
ATOM 731 C CA . LYS A 1 90 ? -3.421 7.989 16.984 1.00 88.56 90 LYS A CA 1
ATOM 732 C C . LYS A 1 90 ? -3.766 6.533 16.758 1.00 88.56 90 LYS A C 1
ATOM 734 O O . LYS A 1 90 ? -2.990 5.647 17.105 1.00 88.56 90 LYS A O 1
ATOM 739 N N . SER A 1 91 ? -4.956 6.276 16.233 1.00 92.25 91 SER A N 1
ATOM 740 C CA . SER A 1 91 ? -5.505 4.924 16.177 1.00 92.25 91 SER A CA 1
ATOM 741 C C . SER A 1 91 ? -6.500 4.694 15.053 1.00 92.25 91 SER A C 1
ATOM 743 O O . SER A 1 91 ? -6.772 3.538 14.761 1.00 92.25 91 SER A O 1
ATOM 745 N N . LEU A 1 92 ? -7.044 5.729 14.418 1.00 95.06 92 LEU A N 1
ATOM 746 C CA . LEU A 1 92 ? -8.089 5.590 13.413 1.00 95.06 92 LEU A CA 1
ATOM 747 C C . LEU A 1 92 ? -7.593 6.019 12.034 1.00 95.06 92 LEU A C 1
ATOM 749 O O . LEU A 1 92 ? -7.289 7.187 11.794 1.00 95.06 92 LEU A O 1
ATOM 753 N N . LEU A 1 93 ? -7.591 5.059 11.111 1.00 96.00 93 LEU A N 1
ATOM 754 C CA . LEU A 1 93 ? -7.388 5.281 9.688 1.00 96.00 93 LEU A CA 1
ATOM 755 C C . LEU A 1 93 ? -8.693 5.019 8.945 1.00 96.00 93 LEU A C 1
ATOM 757 O O . LEU A 1 93 ? -9.235 3.918 9.005 1.00 96.00 93 LEU A O 1
ATOM 761 N N . THR A 1 94 ? -9.179 6.011 8.217 1.00 96.00 94 THR A N 1
ATOM 762 C CA . THR A 1 94 ? -10.410 5.905 7.431 1.00 96.00 94 THR A CA 1
ATOM 763 C C . THR A 1 94 ? -10.092 6.037 5.954 1.00 96.00 94 THR A C 1
ATOM 765 O O . THR A 1 94 ? -9.234 6.828 5.584 1.00 96.00 94 THR A O 1
ATOM 768 N N . PHE A 1 95 ? -10.787 5.279 5.115 1.00 95.62 95 PHE A N 1
ATOM 769 C CA . PHE A 1 95 ? -10.734 5.415 3.667 1.00 95.62 95 PHE A CA 1
ATOM 770 C C . PHE A 1 95 ? -12.086 5.897 3.169 1.00 95.62 95 PHE A C 1
ATOM 772 O O . PHE A 1 95 ? -13.107 5.256 3.442 1.00 95.62 95 PHE A O 1
ATOM 779 N N . SER A 1 96 ? -12.089 6.994 2.424 1.00 94.00 96 SER A N 1
ATOM 780 C CA . SER A 1 96 ? -13.300 7.595 1.873 1.00 94.00 96 SER A CA 1
ATOM 781 C C . SER A 1 96 ? -13.193 7.836 0.376 1.00 94.00 96 SER A C 1
ATOM 783 O O . SER A 1 96 ? -12.126 8.175 -0.122 1.00 94.00 96 SER A O 1
ATOM 785 N N . ALA A 1 97 ? -14.306 7.702 -0.337 1.00 91.62 97 ALA A N 1
ATOM 786 C CA . ALA A 1 97 ? -14.428 8.086 -1.738 1.00 91.62 97 ALA A CA 1
ATOM 787 C C . ALA A 1 97 ? -15.753 8.825 -1.930 1.00 91.62 97 ALA A C 1
ATOM 789 O O . ALA A 1 97 ? -16.768 8.407 -1.379 1.00 91.62 97 ALA A O 1
ATOM 790 N N . ASP A 1 98 ? -15.734 9.938 -2.665 1.00 86.62 98 ASP A N 1
ATOM 791 C CA . ASP A 1 98 ? -16.920 10.761 -2.947 1.00 86.62 98 ASP A CA 1
ATOM 792 C C . ASP A 1 98 ? -17.716 11.175 -1.689 1.00 86.62 98 ASP A C 1
ATOM 794 O O . ASP A 1 98 ? -18.937 11.308 -1.706 1.00 86.62 98 ASP A O 1
ATOM 798 N N . GLY A 1 99 ? -17.012 11.380 -0.569 1.00 83.81 99 GLY A N 1
ATOM 799 C CA . GLY A 1 99 ? -17.608 11.738 0.722 1.00 83.81 99 GLY A CA 1
ATOM 800 C C . GLY A 1 99 ? -18.202 10.565 1.514 1.00 83.81 99 GLY A C 1
ATOM 801 O O . GLY A 1 99 ? -18.678 10.777 2.628 1.00 83.81 99 GLY A O 1
ATOM 802 N N . GLU A 1 100 ? -18.143 9.336 0.997 1.00 89.50 100 GLU A N 1
ATOM 803 C CA . GLU A 1 100 ? -18.589 8.128 1.693 1.00 89.50 100 GLU A CA 1
ATOM 804 C C . GLU A 1 100 ? -17.412 7.342 2.279 1.00 89.50 100 GLU A C 1
ATOM 806 O O . GLU A 1 100 ? -16.383 7.141 1.632 1.00 89.50 100 GLU A O 1
ATOM 811 N N . GLN A 1 101 ? -17.568 6.848 3.509 1.00 93.56 101 GLN A N 1
ATOM 812 C CA . GLN A 1 101 ? -16.589 5.963 4.136 1.00 93.56 101 GLN A CA 1
ATOM 813 C C . GLN A 1 101 ? -16.694 4.548 3.553 1.00 93.56 101 GLN A C 1
ATOM 815 O O . GLN A 1 101 ? -17.706 3.868 3.720 1.00 93.56 101 GLN A O 1
ATOM 820 N N . LEU A 1 102 ? -15.607 4.065 2.955 1.00 94.00 102 LEU A N 1
ATOM 821 C CA . LEU A 1 102 ? -15.508 2.709 2.416 1.00 94.00 102 LEU A CA 1
ATOM 822 C C . LEU A 1 102 ? -15.114 1.693 3.494 1.00 94.00 102 LEU A C 1
ATOM 824 O O . LEU A 1 102 ? -15.648 0.583 3.556 1.00 94.00 102 LEU A O 1
ATOM 828 N N . ILE A 1 103 ? -14.145 2.069 4.328 1.00 96.38 103 ILE A N 1
ATOM 829 C CA . ILE A 1 103 ? -13.559 1.219 5.363 1.00 96.38 103 ILE A CA 1
ATOM 830 C C . ILE A 1 103 ? -12.915 2.092 6.440 1.00 96.38 103 ILE A C 1
ATOM 832 O O . ILE A 1 103 ? -12.278 3.097 6.133 1.00 96.38 103 ILE A O 1
ATOM 836 N N . ALA A 1 104 ? -13.059 1.685 7.697 1.00 97.38 104 ALA A N 1
ATOM 837 C CA . ALA A 1 104 ? -12.320 2.252 8.819 1.00 97.38 104 ALA A CA 1
ATOM 838 C C . ALA A 1 104 ? -11.471 1.172 9.492 1.00 97.38 104 ALA A C 1
ATOM 840 O O . ALA A 1 104 ? -11.883 0.015 9.604 1.00 97.38 104 ALA A O 1
ATOM 841 N N . VAL A 1 105 ? -10.275 1.550 9.930 1.00 97.69 105 VAL A N 1
ATOM 842 C CA . VAL A 1 105 ? -9.308 0.681 10.590 1.00 97.69 105 VAL A CA 1
ATOM 843 C C . VAL A 1 105 ? -8.915 1.306 11.920 1.00 97.69 105 VAL A C 1
ATOM 845 O O . VAL A 1 105 ? -8.359 2.401 11.953 1.00 97.69 105 VAL A O 1
ATOM 848 N N . THR A 1 106 ? -9.188 0.604 13.016 1.00 97.50 106 THR A N 1
ATOM 849 C CA . THR A 1 106 ? -8.801 1.023 14.365 1.00 97.50 106 THR A CA 1
ATOM 850 C C . THR A 1 106 ? -7.629 0.183 14.859 1.00 97.50 106 THR A C 1
ATOM 852 O O . THR A 1 106 ? -7.744 -1.037 14.993 1.00 97.50 106 THR A O 1
ATOM 855 N N . LEU A 1 107 ? -6.498 0.824 15.139 1.00 94.88 107 LEU A N 1
ATOM 856 C CA . LEU A 1 107 ? -5.297 0.189 15.667 1.00 94.88 107 LEU A CA 1
ATOM 857 C C . LEU A 1 107 ? -5.473 -0.119 17.156 1.00 94.88 107 LEU A C 1
ATOM 859 O O . LEU A 1 107 ? -5.957 0.707 17.928 1.00 94.88 107 LEU A O 1
ATOM 863 N N . GLY A 1 108 ? -5.053 -1.311 17.567 1.00 90.38 108 GLY A N 1
ATOM 864 C CA . GLY A 1 108 ? -5.020 -1.741 18.958 1.00 90.38 108 GLY A CA 1
ATOM 865 C C . GLY A 1 108 ? -3.698 -2.423 19.302 1.00 90.38 108 GLY A C 1
ATOM 866 O O . GLY A 1 108 ? -2.879 -2.738 18.441 1.00 90.38 108 GLY A O 1
ATOM 867 N N . GLY A 1 109 ? -3.484 -2.676 20.593 1.00 91.19 109 GLY A N 1
ATOM 868 C CA . GLY A 1 109 ? -2.285 -3.369 21.060 1.00 91.19 109 GLY A CA 1
ATOM 869 C C . GLY A 1 109 ? -2.239 -4.817 20.564 1.00 91.19 109 GLY A C 1
ATOM 870 O O . GLY A 1 109 ? -2.943 -5.679 21.088 1.00 91.19 109 GLY A O 1
ATOM 871 N N . GLY A 1 110 ? -1.386 -5.094 19.580 1.00 93.06 110 GLY A N 1
ATOM 872 C CA . GLY A 1 110 ? -1.169 -6.423 19.006 1.00 93.06 110 GLY A CA 1
ATOM 873 C C . GLY A 1 110 ? -2.225 -6.899 18.001 1.00 93.06 110 GLY A C 1
ATOM 874 O O . GLY A 1 110 ? -2.091 -8.010 17.494 1.00 93.06 110 GLY A O 1
ATOM 875 N N . VAL A 1 111 ? -3.266 -6.104 17.735 1.00 96.56 111 VAL A N 1
ATOM 876 C CA . VAL A 1 111 ? -4.356 -6.400 16.788 1.00 96.56 111 VAL A CA 1
ATOM 877 C C . VAL A 1 111 ? -4.912 -5.107 16.203 1.00 96.56 111 VAL A C 1
ATOM 879 O O . VAL A 1 111 ? -4.758 -4.047 16.797 1.00 96.56 111 VAL A O 1
ATOM 882 N N . PHE A 1 112 ? -5.653 -5.185 15.105 1.00 97.38 112 PHE A N 1
ATOM 883 C CA . PHE A 1 112 ? -6.447 -4.059 14.610 1.00 97.38 112 PHE A CA 1
ATOM 884 C C . PHE A 1 112 ? -7.862 -4.503 14.248 1.00 97.38 112 PHE A C 1
ATOM 886 O O . PHE A 1 112 ? -8.133 -5.689 14.042 1.00 97.38 112 PHE A O 1
ATOM 893 N N . TYR A 1 113 ? -8.774 -3.543 14.198 1.00 98.00 113 TYR A N 1
ATOM 894 C CA . TYR A 1 113 ? -10.176 -3.758 13.876 1.00 98.00 113 TYR A CA 1
ATOM 895 C C . TYR A 1 113 ? -10.489 -3.113 12.539 1.00 98.00 113 TYR A C 1
ATOM 897 O O . TYR A 1 113 ? -10.078 -1.985 12.292 1.00 98.00 113 TYR A O 1
ATOM 905 N N . VAL A 1 114 ? -11.202 -3.829 11.681 1.00 98.12 114 VAL A N 1
ATOM 906 C CA . VAL A 1 114 ? -11.649 -3.339 10.381 1.00 98.12 114 VAL A CA 1
ATOM 907 C C . VAL A 1 114 ? -13.165 -3.259 10.384 1.00 98.12 114 VAL A C 1
ATOM 909 O O . VAL A 1 114 ? -13.827 -4.262 10.640 1.00 98.12 114 VAL A O 1
ATOM 912 N N . HIS A 1 115 ? -13.695 -2.090 10.053 1.00 97.31 115 HIS A N 1
ATOM 913 C CA . HIS A 1 115 ? -15.120 -1.819 9.950 1.00 97.31 115 HIS A CA 1
ATOM 914 C C . HIS A 1 115 ? -15.498 -1.540 8.491 1.00 97.31 115 HIS A C 1
ATOM 916 O O . HIS A 1 115 ? -14.935 -0.642 7.860 1.00 97.31 115 HIS A O 1
ATOM 922 N N . ILE A 1 116 ? -16.433 -2.322 7.944 1.00 95.56 116 ILE A N 1
ATOM 923 C CA . ILE A 1 116 ? -16.936 -2.199 6.565 1.00 95.56 116 ILE A CA 1
ATOM 924 C C . ILE A 1 116 ? -18.460 -2.327 6.596 1.00 95.56 116 ILE A C 1
ATOM 926 O O . ILE A 1 116 ? -18.986 -3.423 6.823 1.00 95.56 116 ILE A O 1
ATOM 930 N N . ALA A 1 117 ? -19.173 -1.228 6.330 1.00 90.19 117 ALA A N 1
ATOM 931 C CA . ALA A 1 117 ? -20.623 -1.136 6.531 1.00 90.19 117 ALA A CA 1
ATOM 932 C C . ALA A 1 117 ? -21.030 -1.715 7.903 1.00 90.19 117 ALA A C 1
ATOM 934 O O . ALA A 1 117 ? -20.481 -1.321 8.916 1.00 90.19 117 ALA A O 1
ATOM 935 N N . ASN A 1 118 ? -21.937 -2.693 7.968 1.00 89.69 118 ASN A N 1
ATOM 936 C CA . ASN A 1 118 ? -22.402 -3.272 9.239 1.00 89.69 118 ASN A CA 1
ATOM 937 C C . ASN A 1 118 ? -21.567 -4.483 9.703 1.00 89.69 118 ASN A C 1
ATOM 939 O O . ASN A 1 118 ? -22.115 -5.414 10.297 1.00 89.69 118 ASN A O 1
ATOM 943 N N . LYS A 1 119 ? -20.279 -4.547 9.347 1.00 94.44 119 LYS A N 1
ATOM 944 C CA . LYS A 1 119 ? -19.401 -5.679 9.672 1.00 94.44 119 LYS A CA 1
ATOM 945 C C . LYS A 1 119 ? -18.120 -5.215 10.339 1.00 94.44 119 LYS A C 1
ATOM 947 O O . LYS A 1 119 ? -17.436 -4.343 9.812 1.00 94.44 119 LYS A O 1
ATOM 952 N N . ASP A 1 120 ? -17.762 -5.923 11.403 1.00 96.44 120 ASP A N 1
ATOM 953 C CA . ASP A 1 120 ? -16.524 -5.735 12.146 1.00 96.44 120 ASP A CA 1
ATOM 954 C C . ASP A 1 120 ? -15.646 -6.981 12.052 1.00 96.44 120 ASP A C 1
ATOM 956 O O . ASP A 1 120 ? -16.112 -8.114 12.208 1.00 96.44 120 ASP A O 1
ATOM 960 N N . PHE A 1 121 ? -14.355 -6.770 11.825 1.00 97.38 121 PHE A N 1
ATOM 961 C CA . PHE A 1 121 ? -13.352 -7.824 11.779 1.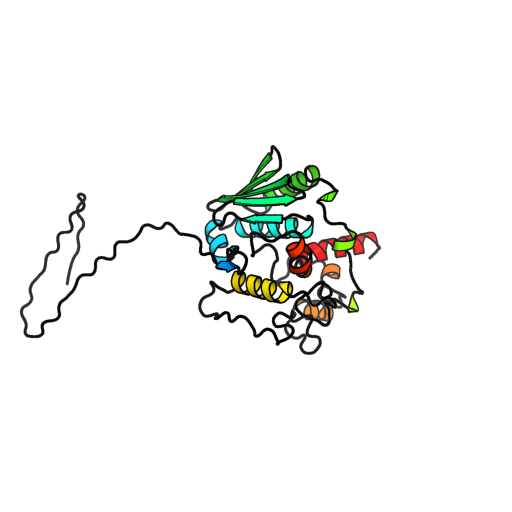00 97.38 121 PHE A CA 1
ATOM 962 C C . PHE A 1 121 ? -12.236 -7.499 12.761 1.00 97.38 121 PHE A C 1
ATOM 964 O O . PHE A 1 121 ? -11.654 -6.422 12.705 1.00 97.38 121 PHE A O 1
ATOM 971 N N . ARG A 1 122 ? -11.895 -8.447 13.632 1.00 97.19 122 ARG A N 1
ATOM 972 C CA . ARG A 1 122 ? -10.710 -8.360 14.488 1.00 97.19 122 ARG A CA 1
ATOM 973 C C . ARG A 1 122 ? -9.565 -9.116 13.827 1.00 97.19 122 ARG A C 1
ATOM 975 O O . ARG A 1 122 ? -9.681 -10.322 13.623 1.00 97.19 122 ARG A O 1
ATOM 982 N N . ILE A 1 123 ? -8.465 -8.433 13.539 1.00 97.88 123 ILE A N 1
ATOM 983 C CA . ILE A 1 123 ? -7.333 -8.983 12.795 1.00 97.88 123 ILE A CA 1
ATOM 984 C C . ILE A 1 123 ? -6.112 -9.088 13.708 1.00 97.88 123 ILE A C 1
ATOM 986 O O . ILE A 1 123 ? -5.618 -8.088 14.226 1.00 97.88 123 ILE A O 1
ATOM 990 N N . ALA A 1 124 ? -5.643 -10.318 13.914 1.00 95.75 124 ALA A N 1
ATOM 991 C CA . ALA A 1 124 ? -4.420 -10.616 14.663 1.00 95.75 124 ALA A CA 1
ATOM 992 C C . ALA A 1 124 ? -3.263 -11.062 13.755 1.00 95.75 124 ALA A C 1
ATOM 994 O O . ALA A 1 124 ? -2.103 -10.929 14.131 1.00 95.75 124 ALA A O 1
ATOM 995 N N . ASP A 1 125 ? -3.584 -11.563 12.564 1.00 94.94 125 ASP A N 1
ATOM 996 C CA . ASP A 1 125 ? -2.652 -12.064 11.559 1.00 94.94 125 ASP A CA 1
ATOM 997 C C . ASP A 1 125 ? -3.318 -12.036 10.167 1.00 94.94 125 ASP A C 1
ATOM 999 O O . ASP A 1 125 ? -4.446 -11.561 9.998 1.00 94.94 125 ASP A O 1
ATOM 1003 N N . GLU A 1 126 ? -2.621 -12.535 9.146 1.00 94.69 126 GLU A N 1
ATOM 1004 C CA . GLU A 1 126 ? -3.088 -12.480 7.758 1.00 94.69 126 GLU A CA 1
ATOM 1005 C C . GLU A 1 126 ? -4.283 -13.397 7.445 1.00 94.69 126 GLU A C 1
ATOM 1007 O O . GLU A 1 126 ? -4.952 -13.187 6.433 1.00 94.69 126 GLU A O 1
ATOM 1012 N N . THR A 1 127 ? -4.590 -14.390 8.289 1.00 93.56 127 THR A N 1
ATOM 1013 C CA . THR A 1 127 ? -5.576 -15.447 7.978 1.00 93.56 127 THR A CA 1
ATOM 1014 C C . THR A 1 127 ? -6.987 -14.905 7.763 1.00 93.56 127 THR A C 1
ATOM 1016 O O . THR A 1 127 ? -7.784 -15.479 7.024 1.00 93.56 127 THR A O 1
ATOM 1019 N N . SER A 1 128 ? -7.300 -13.772 8.392 1.00 89.75 128 SER A N 1
ATOM 1020 C CA . SER A 1 128 ? -8.629 -13.160 8.347 1.00 89.75 128 SER A CA 1
ATOM 1021 C C . SER A 1 128 ? -8.794 -12.135 7.219 1.00 89.75 128 SER A C 1
ATOM 1023 O O . SER A 1 128 ? -9.915 -11.682 6.970 1.00 89.75 128 SER A O 1
ATOM 1025 N N . LEU A 1 129 ? -7.717 -11.784 6.505 1.00 94.88 129 LEU A N 1
ATOM 1026 C CA . LEU A 1 129 ? -7.745 -10.738 5.478 1.00 94.88 129 LEU A CA 1
ATOM 1027 C C . LEU A 1 129 ? -8.625 -11.099 4.277 1.00 94.88 129 LEU A C 1
ATOM 1029 O O . LEU A 1 129 ? -9.299 -10.226 3.735 1.00 94.88 129 LEU A O 1
ATOM 1033 N N . ASP A 1 130 ? -8.710 -12.373 3.895 1.00 94.50 130 ASP A N 1
ATOM 1034 C CA . ASP A 1 130 ? -9.553 -12.797 2.769 1.00 94.50 130 ASP A CA 1
ATOM 1035 C C . ASP A 1 130 ? -11.034 -12.469 2.989 1.00 94.50 130 ASP A C 1
ATOM 1037 O O . ASP A 1 130 ? -11.746 -12.081 2.057 1.00 94.50 130 ASP A O 1
ATOM 1041 N N . ASN A 1 131 ? -11.509 -12.587 4.230 1.00 95.19 131 ASN A N 1
ATOM 1042 C CA . ASN A 1 131 ? -12.882 -12.239 4.583 1.00 95.19 131 ASN A CA 1
ATOM 1043 C C . ASN A 1 131 ? -13.105 -10.724 4.531 1.00 95.19 131 ASN A C 1
ATOM 1045 O O . ASN A 1 131 ? -14.151 -10.282 4.045 1.00 95.19 131 ASN A O 1
ATOM 1049 N N . VAL A 1 132 ? -12.107 -9.942 4.953 1.00 96.56 132 VAL A N 1
ATOM 1050 C CA . VAL A 1 132 ? -12.114 -8.478 4.842 1.00 96.56 132 VAL A CA 1
ATOM 1051 C C . VAL A 1 132 ? -12.182 -8.059 3.375 1.00 96.56 132 VAL A C 1
ATOM 1053 O O . VAL A 1 132 ? -13.063 -7.292 2.996 1.00 96.56 132 VAL A O 1
ATOM 1056 N N . PHE A 1 133 ? -11.327 -8.615 2.514 1.00 95.12 133 PHE A N 1
ATOM 1057 C CA . PHE A 1 133 ? -11.298 -8.269 1.091 1.00 95.12 133 PHE A CA 1
ATOM 1058 C C . PHE A 1 133 ? -12.583 -8.664 0.360 1.00 95.12 133 PHE A C 1
ATOM 1060 O O . PHE A 1 133 ? -13.069 -7.904 -0.479 1.00 95.12 133 PHE A O 1
ATOM 1067 N N . LYS A 1 134 ? -13.180 -9.815 0.699 1.00 94.56 134 LYS A N 1
ATOM 1068 C CA . LYS A 1 134 ? -14.498 -10.212 0.176 1.00 94.56 134 LYS A CA 1
ATOM 1069 C C . LYS A 1 134 ? -15.593 -9.237 0.606 1.00 94.56 134 LYS A C 1
ATOM 1071 O O . LYS A 1 134 ? -16.454 -8.899 -0.206 1.00 94.56 134 LYS A O 1
ATOM 1076 N N . ALA A 1 135 ? -15.579 -8.794 1.864 1.00 95.06 135 ALA A N 1
ATOM 1077 C CA . ALA A 1 135 ? -16.541 -7.818 2.363 1.00 95.06 135 ALA A CA 1
ATOM 1078 C C . ALA A 1 135 ? -16.374 -6.460 1.677 1.00 95.06 135 ALA A C 1
ATOM 1080 O O . ALA A 1 135 ? -17.365 -5.909 1.203 1.00 95.06 135 ALA A O 1
ATOM 1081 N N . LEU A 1 136 ? -15.138 -5.976 1.551 1.00 93.75 136 LEU A N 1
ATOM 1082 C CA . LEU A 1 136 ? -14.819 -4.721 0.882 1.00 93.75 136 LEU A CA 1
ATOM 1083 C C . LEU A 1 136 ? -15.295 -4.738 -0.577 1.00 93.75 136 LEU A C 1
ATOM 1085 O O . LEU A 1 136 ? -16.113 -3.909 -0.961 1.00 93.75 136 LEU A O 1
ATOM 1089 N N . LYS A 1 137 ? -14.912 -5.762 -1.352 1.00 92.69 137 LYS A N 1
ATOM 1090 C CA . LYS A 1 137 ? -15.304 -5.900 -2.767 1.00 92.69 137 LYS A CA 1
ATOM 1091 C C . LYS A 1 137 ? -16.823 -5.927 -2.977 1.00 92.69 137 LYS A C 1
ATOM 1093 O O . LYS A 1 137 ? -17.305 -5.473 -4.008 1.00 92.69 137 LYS A O 1
ATOM 1098 N N . LYS A 1 138 ? -17.580 -6.493 -2.030 1.00 92.88 138 LYS A N 1
ATOM 1099 C CA . LYS A 1 138 ? -19.050 -6.563 -2.102 1.00 92.88 138 LYS A CA 1
ATOM 1100 C C . LYS A 1 138 ? -19.726 -5.229 -1.768 1.00 92.88 138 LYS A C 1
ATOM 1102 O O . LYS A 1 138 ? -20.854 -5.010 -2.197 1.00 92.88 138 LYS A O 1
ATOM 1107 N N . THR A 1 139 ? -19.081 -4.405 -0.950 1.00 90.75 139 THR A N 1
ATOM 1108 C CA . THR A 1 139 ? -19.704 -3.234 -0.320 1.00 90.75 139 THR A CA 1
ATOM 1109 C C . THR A 1 139 ? -19.337 -1.942 -1.039 1.00 90.75 139 THR A C 1
ATOM 1111 O O . THR A 1 139 ? -20.171 -1.053 -1.149 1.00 90.75 139 THR A O 1
ATOM 1114 N N . VAL A 1 140 ? -18.105 -1.847 -1.541 1.00 88.06 140 VAL A N 1
ATOM 1115 C CA . VAL A 1 140 ? -17.591 -0.635 -2.181 1.00 88.06 140 VAL A CA 1
ATOM 1116 C C . VAL A 1 140 ? -18.217 -0.439 -3.570 1.00 88.06 140 VAL A C 1
ATOM 1118 O O . VAL A 1 140 ? -18.203 -1.386 -4.370 1.00 88.06 140 VAL A O 1
ATOM 1121 N N . PRO A 1 141 ? -18.726 0.769 -3.891 1.00 86.88 141 PRO A N 1
ATOM 1122 C CA . PRO A 1 141 ? -19.249 1.091 -5.215 1.00 86.88 141 PRO A CA 1
ATOM 1123 C C . PRO A 1 141 ? -18.238 0.810 -6.331 1.00 86.88 141 PRO A C 1
ATOM 1125 O O . PRO A 1 141 ? -17.034 0.999 -6.167 1.00 86.88 141 PRO A O 1
ATOM 1128 N N . ILE A 1 142 ? -18.731 0.399 -7.504 1.00 84.81 142 ILE A N 1
ATOM 1129 C CA . ILE A 1 142 ? -17.876 0.105 -8.669 1.00 84.81 142 ILE A CA 1
ATOM 1130 C C . ILE A 1 142 ? -17.055 1.338 -9.077 1.00 84.81 142 ILE A C 1
ATOM 1132 O O . ILE A 1 142 ? -15.896 1.188 -9.445 1.00 84.81 142 ILE A O 1
ATOM 1136 N N . GLY A 1 143 ? -17.619 2.547 -8.959 1.00 85.19 143 GLY A N 1
ATOM 1137 C CA . GLY A 1 143 ? -16.924 3.797 -9.295 1.00 85.19 143 GLY A CA 1
ATOM 1138 C C . GLY A 1 143 ? -15.695 4.089 -8.429 1.00 85.19 143 GLY A C 1
ATOM 1139 O O . GLY A 1 143 ? -14.766 4.737 -8.895 1.00 85.19 143 GLY A O 1
ATOM 1140 N N . SER A 1 144 ? -15.648 3.556 -7.206 1.00 88.06 144 SER A N 1
ATOM 1141 C CA . SER A 1 144 ? -14.506 3.708 -6.296 1.00 88.06 144 SER A CA 1
ATOM 1142 C C . SER A 1 144 ? -13.448 2.613 -6.488 1.00 88.06 144 SER A C 1
ATOM 1144 O O . SER A 1 144 ? -12.389 2.651 -5.859 1.00 88.06 144 SER A O 1
ATOM 1146 N N . GLN A 1 145 ? -13.717 1.611 -7.334 1.00 89.81 145 GLN A N 1
ATOM 1147 C CA . GLN A 1 145 ? -12.731 0.604 -7.720 1.00 89.81 145 GLN A CA 1
ATOM 1148 C C . GLN A 1 145 ? -11.863 1.155 -8.845 1.00 89.81 145 GLN A C 1
ATOM 1150 O O . GLN A 1 145 ? -12.346 1.786 -9.785 1.00 89.81 145 GLN A O 1
ATOM 1155 N N . ARG A 1 146 ? -10.560 0.898 -8.760 1.00 88.25 146 ARG A N 1
ATOM 1156 C CA . ARG A 1 146 ? -9.627 1.333 -9.789 1.00 88.25 146 ARG A CA 1
ATOM 1157 C C . ARG A 1 146 ? -9.915 0.582 -11.097 1.00 88.25 146 ARG A C 1
ATOM 1159 O O . ARG A 1 146 ? -9.997 -0.650 -11.066 1.00 88.25 146 ARG A O 1
ATOM 1166 N N . PRO A 1 147 ? -10.020 1.286 -12.240 1.00 83.75 147 PRO A N 1
ATOM 1167 C CA . PRO A 1 147 ? -10.188 0.644 -13.536 1.00 83.75 147 PRO A CA 1
ATOM 1168 C C . PRO A 1 147 ? -9.070 -0.359 -13.811 1.00 83.75 147 PRO A C 1
ATOM 1170 O O . PRO A 1 147 ? -7.895 -0.107 -13.519 1.00 83.75 147 PRO A O 1
ATOM 1173 N N . PHE A 1 148 ? -9.435 -1.497 -14.391 1.00 79.62 148 PHE A N 1
ATOM 1174 C CA . PHE A 1 148 ? -8.496 -2.579 -14.659 1.00 79.62 148 PHE A CA 1
ATOM 1175 C C . PHE A 1 148 ? -7.373 -2.131 -15.596 1.00 79.62 148 PHE A C 1
ATOM 1177 O O . PHE A 1 148 ? -6.219 -2.478 -15.377 1.00 79.62 148 PHE A O 1
ATOM 1184 N N . GLU A 1 149 ? -7.685 -1.271 -16.561 1.00 75.50 149 GLU A N 1
ATOM 1185 C CA . GLU A 1 149 ? -6.745 -0.696 -17.520 1.00 75.50 149 GLU A CA 1
ATOM 1186 C C . GLU A 1 149 ? -5.645 0.116 -16.827 1.00 75.50 149 GLU A C 1
ATOM 1188 O O . GLU A 1 149 ? -4.505 0.121 -17.279 1.00 75.50 149 GLU A O 1
ATOM 1193 N N . GLN A 1 150 ? -5.938 0.773 -15.700 1.00 74.38 150 GLN A N 1
ATOM 1194 C CA . GLN A 1 150 ? -4.910 1.485 -14.933 1.00 74.38 150 GLN A CA 1
ATOM 1195 C C . GLN A 1 150 ? -3.977 0.518 -14.193 1.00 74.38 150 GLN A C 1
ATOM 1197 O O . GLN A 1 150 ? -2.778 0.788 -14.070 1.00 74.38 150 GLN A O 1
ATOM 1202 N N . LEU A 1 151 ? -4.520 -0.610 -13.723 1.00 75.25 151 LEU A N 1
ATOM 1203 C CA . LEU A 1 151 ? -3.777 -1.668 -13.034 1.00 75.25 151 LEU A CA 1
ATOM 1204 C C . LEU A 1 151 ? -2.877 -2.453 -13.998 1.00 75.25 151 LEU A C 1
ATOM 1206 O O . LEU A 1 151 ? -1.748 -2.809 -13.647 1.00 75.25 151 LEU A O 1
ATOM 1210 N N . THR A 1 152 ? -3.370 -2.698 -15.213 1.00 68.12 152 THR A N 1
ATOM 1211 C CA . THR A 1 152 ? -2.714 -3.506 -16.249 1.00 68.12 152 THR A CA 1
ATOM 1212 C C . THR A 1 152 ? -1.982 -2.704 -17.297 1.00 68.12 152 THR A C 1
ATOM 12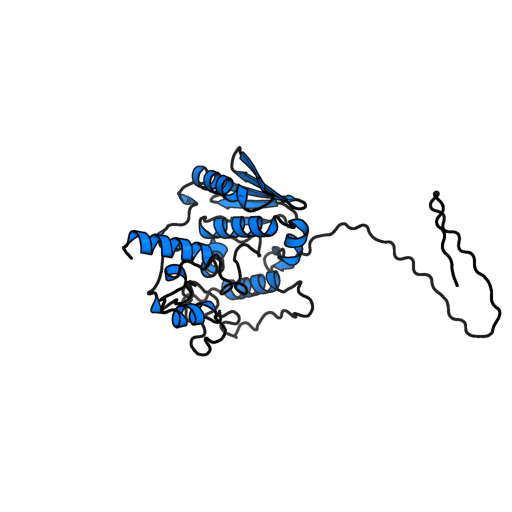14 O O . THR A 1 152 ? -1.269 -3.320 -18.084 1.00 68.12 152 THR A O 1
ATOM 1217 N N . ALA A 1 153 ? -2.097 -1.371 -17.300 1.00 62.47 153 ALA A N 1
ATOM 1218 C CA . ALA A 1 153 ? -1.284 -0.517 -18.150 1.00 62.47 153 ALA A CA 1
ATOM 1219 C C . ALA A 1 153 ? 0.178 -0.944 -17.984 1.00 62.47 153 ALA A C 1
ATOM 1221 O O . ALA A 1 153 ? 0.788 -0.846 -16.912 1.00 62.47 153 ALA A O 1
ATOM 1222 N N . ASN A 1 154 ? 0.687 -1.567 -19.035 1.00 55.97 154 ASN A N 1
ATOM 1223 C CA . ASN A 1 154 ? 2.022 -2.103 -19.113 1.00 55.97 154 ASN A CA 1
ATOM 1224 C C . ASN A 1 154 ? 2.544 -1.654 -20.471 1.00 55.97 154 ASN A C 1
ATOM 1226 O O . ASN A 1 154 ? 2.154 -2.220 -21.494 1.00 55.97 154 ASN A O 1
ATOM 1230 N N . PRO A 1 155 ? 3.382 -0.613 -20.508 1.00 51.38 155 PRO A N 1
ATOM 1231 C CA . PRO A 1 155 ? 4.312 -0.452 -21.606 1.00 51.38 155 PRO A CA 1
ATOM 1232 C C . PRO A 1 155 ? 5.115 -1.750 -21.690 1.00 51.38 155 PRO A C 1
ATOM 1234 O O . PRO A 1 155 ? 5.423 -2.337 -20.656 1.00 51.38 155 PRO A O 1
ATOM 1237 N N . ASP A 1 156 ? 5.352 -2.218 -22.911 1.00 57.50 156 ASP A N 1
ATOM 1238 C CA . ASP A 1 156 ? 6.275 -3.290 -23.297 1.00 57.50 156 ASP A CA 1
ATOM 1239 C C . ASP A 1 156 ? 7.184 -3.817 -22.157 1.00 57.50 156 ASP A C 1
ATOM 1241 O O . ASP A 1 156 ? 7.883 -3.058 -21.488 1.00 57.50 156 ASP A O 1
ATOM 1245 N N . THR A 1 157 ? 7.224 -5.137 -21.952 1.00 54.38 157 THR A N 1
ATOM 1246 C CA . THR A 1 157 ? 8.063 -5.802 -20.938 1.00 54.38 157 THR A CA 1
ATOM 1247 C C . THR A 1 157 ? 9.549 -5.427 -21.002 1.00 54.38 157 THR A C 1
ATOM 1249 O O . THR A 1 157 ? 10.248 -5.545 -19.995 1.00 54.38 157 THR A O 1
ATOM 1252 N N . ASN A 1 158 ? 10.028 -4.931 -22.145 1.00 56.59 158 ASN A N 1
ATOM 1253 C CA . ASN A 1 158 ? 11.375 -4.382 -22.305 1.00 56.59 158 ASN A CA 1
ATOM 1254 C C . ASN A 1 158 ? 11.587 -3.046 -21.572 1.00 56.59 158 ASN A C 1
ATOM 1256 O O . ASN A 1 158 ? 12.721 -2.689 -21.254 1.00 56.59 158 ASN A O 1
ATOM 1260 N N . VAL A 1 159 ? 10.510 -2.314 -21.289 1.00 57.25 159 VAL A N 1
ATOM 1261 C CA . VAL A 1 159 ? 10.523 -1.016 -20.609 1.00 57.25 159 VAL A CA 1
ATOM 1262 C C . VAL A 1 159 ? 10.615 -1.214 -19.091 1.00 57.25 159 VAL A C 1
ATOM 1264 O O . VAL A 1 159 ? 11.344 -0.468 -18.436 1.00 57.25 159 VAL A O 1
ATOM 1267 N N . PHE A 1 160 ? 9.988 -2.264 -18.527 1.00 64.94 160 PHE A N 1
ATOM 1268 C CA . PHE A 1 160 ? 9.971 -2.534 -17.073 1.00 64.94 160 PHE A CA 1
ATOM 1269 C C . PHE A 1 160 ? 10.298 -3.988 -16.665 1.00 64.94 160 PHE A C 1
ATOM 1271 O O . PHE A 1 160 ? 9.439 -4.698 -16.132 1.00 64.94 160 PHE A O 1
ATOM 1278 N N . PRO A 1 161 ? 11.562 -4.435 -16.789 1.00 64.44 161 PRO A N 1
ATOM 1279 C CA . PRO A 1 161 ? 11.958 -5.832 -16.544 1.00 64.44 161 PRO A CA 1
ATOM 1280 C C . PRO A 1 161 ? 11.733 -6.334 -15.106 1.00 64.44 161 PRO A C 1
ATOM 1282 O O . PRO A 1 161 ? 11.671 -7.531 -14.849 1.00 64.44 161 PRO A O 1
ATOM 1285 N N . CYS A 1 162 ? 11.629 -5.428 -14.132 1.00 68.25 162 CYS A N 1
ATOM 1286 C CA . CYS A 1 162 ? 11.352 -5.760 -12.732 1.00 68.25 162 CYS A CA 1
ATOM 1287 C C . CYS A 1 162 ? 9.858 -5.762 -12.376 1.00 68.25 162 CYS A C 1
ATOM 1289 O O . CYS A 1 162 ? 9.526 -6.163 -11.259 1.00 68.25 162 CYS A O 1
ATOM 1291 N N . GLY A 1 163 ? 8.989 -5.297 -13.283 1.00 66.75 163 GLY A N 1
ATOM 1292 C CA . GLY A 1 163 ? 7.549 -5.113 -13.078 1.00 66.75 163 GLY A CA 1
ATOM 1293 C C . GLY A 1 163 ? 7.127 -3.761 -12.481 1.00 66.75 163 GLY A C 1
ATOM 1294 O O . GLY A 1 163 ? 5.928 -3.512 -12.394 1.00 66.75 163 GLY A O 1
ATOM 1295 N N . TYR A 1 164 ? 8.065 -2.888 -12.082 1.00 68.94 164 TYR A N 1
ATOM 1296 C CA . TYR A 1 164 ? 7.764 -1.538 -11.568 1.00 68.94 164 TYR A CA 1
ATOM 1297 C C . TYR A 1 164 ? 7.187 -0.647 -12.678 1.00 68.94 164 TYR A C 1
ATOM 1299 O O . TYR A 1 164 ? 7.724 -0.635 -13.780 1.00 68.94 164 TYR A O 1
ATOM 1307 N N . ARG A 1 165 ? 6.161 0.165 -12.390 1.00 64.94 165 ARG A N 1
ATOM 1308 C CA . ARG A 1 165 ? 5.677 1.205 -13.324 1.00 64.94 165 ARG A CA 1
ATOM 1309 C C . ARG A 1 165 ? 6.615 2.413 -13.308 1.00 64.94 165 ARG A C 1
ATOM 1311 O O . ARG A 1 165 ? 6.268 3.445 -12.740 1.00 64.94 165 ARG A O 1
ATOM 1318 N N . CYS A 1 166 ? 7.825 2.292 -13.874 1.00 59.72 166 CYS A N 1
ATOM 1319 C CA . CYS A 1 166 ? 8.741 3.444 -13.925 1.00 59.72 166 CYS A CA 1
ATOM 1320 C C . CYS A 1 166 ? 8.146 4.605 -14.764 1.00 59.72 166 CYS A C 1
ATOM 1322 O O . CYS A 1 166 ? 8.545 5.734 -14.521 1.00 59.72 166 CYS A O 1
ATOM 1324 N N . ASP A 1 167 ? 7.171 4.377 -15.661 1.00 54.97 167 ASP A N 1
ATOM 1325 C CA . ASP A 1 167 ? 6.394 5.435 -16.353 1.00 54.97 167 ASP A CA 1
ATOM 1326 C C . ASP A 1 167 ? 5.530 6.274 -15.409 1.00 54.97 167 ASP A C 1
ATOM 1328 O O . ASP A 1 167 ? 5.217 7.416 -15.707 1.00 54.97 167 ASP A O 1
ATOM 1332 N N . LEU A 1 168 ? 5.129 5.710 -14.272 1.00 54.44 168 LEU A N 1
ATOM 1333 C CA . LEU A 1 168 ? 4.437 6.447 -13.220 1.00 54.44 168 LEU A CA 1
ATOM 1334 C C . LEU A 1 168 ? 5.394 6.828 -12.080 1.00 54.44 168 LEU A C 1
ATOM 1336 O O . LEU A 1 168 ? 4.977 7.421 -11.091 1.00 54.44 168 LEU A O 1
ATOM 1340 N N . CYS A 1 169 ? 6.682 6.478 -12.179 1.00 60.03 169 CYS A N 1
ATOM 1341 C CA . CYS A 1 169 ? 7.681 6.859 -11.191 1.00 60.03 169 CYS A CA 1
ATOM 1342 C C . CYS A 1 169 ? 8.021 8.333 -11.382 1.00 60.03 169 CYS A C 1
ATOM 1344 O O . CYS A 1 169 ? 8.889 8.705 -12.172 1.00 60.03 169 CYS A O 1
ATOM 1346 N N . LEU A 1 170 ? 7.377 9.166 -10.575 1.00 54.28 170 LEU A N 1
ATOM 1347 C CA . LEU A 1 170 ? 7.577 10.608 -10.598 1.00 54.28 170 LEU A CA 1
ATOM 1348 C C . LEU A 1 170 ? 8.968 11.053 -10.092 1.00 54.28 170 LEU A C 1
ATOM 1350 O O . LEU A 1 170 ? 9.305 12.231 -10.098 1.00 54.28 170 LEU A O 1
ATOM 1354 N N . GLY A 1 171 ? 9.825 10.104 -9.695 1.00 52.19 171 GLY A N 1
ATOM 1355 C CA . GLY A 1 171 ? 11.223 10.343 -9.337 1.00 52.19 171 GLY A CA 1
ATOM 1356 C C . GLY A 1 171 ? 12.156 10.606 -10.529 1.00 52.19 171 GLY A C 1
ATOM 1357 O O . GLY A 1 171 ? 13.368 10.695 -10.336 1.00 52.19 171 GLY A O 1
ATOM 1358 N N . SER A 1 172 ? 11.664 10.690 -11.770 1.00 52.19 172 SER A N 1
ATOM 1359 C CA . SER A 1 172 ? 12.487 11.054 -12.929 1.00 52.19 172 SER A CA 1
ATOM 1360 C C . SER A 1 172 ? 11.692 11.817 -13.987 1.00 52.19 172 SER A C 1
ATOM 1362 O O . SER A 1 172 ? 10.772 11.271 -14.584 1.00 52.19 172 SER A O 1
ATOM 1364 N N . LYS A 1 173 ? 12.143 13.036 -14.314 1.00 53.16 173 LYS A N 1
ATOM 1365 C CA . LYS A 1 173 ? 11.584 13.874 -15.396 1.00 53.16 173 LYS A CA 1
ATOM 1366 C C . LYS A 1 173 ? 11.580 13.214 -16.779 1.00 53.16 173 LYS A C 1
ATOM 1368 O O . LYS A 1 173 ? 10.852 13.644 -17.655 1.00 53.16 173 LYS A O 1
ATOM 1373 N N . GLU A 1 174 ? 12.420 12.200 -16.991 1.00 52.62 174 GLU A N 1
ATOM 1374 C CA . GLU A 1 174 ? 12.446 11.427 -18.245 1.00 52.62 174 GLU A CA 1
ATOM 1375 C C . GLU A 1 174 ? 11.207 10.537 -18.418 1.00 52.62 174 GLU A C 1
ATOM 1377 O O . GLU A 1 174 ? 10.899 10.148 -19.537 1.00 52.62 174 GLU A O 1
ATOM 1382 N N . TYR A 1 175 ? 10.523 10.203 -17.320 1.00 53.06 175 TYR A N 1
ATOM 1383 C CA . TYR A 1 175 ? 9.336 9.346 -17.314 1.00 53.06 175 TYR A CA 1
ATOM 1384 C C . TYR A 1 175 ? 8.075 10.090 -16.845 1.00 53.06 175 TYR A C 1
ATOM 1386 O O . TYR A 1 175 ? 6.975 9.611 -17.088 1.00 53.06 175 TYR A O 1
ATOM 1394 N N . ASP A 1 176 ? 8.227 11.275 -16.243 1.00 55.91 176 ASP A N 1
ATOM 1395 C CA . ASP A 1 176 ? 7.143 12.222 -15.975 1.00 55.91 176 ASP A CA 1
ATOM 1396 C C . ASP A 1 176 ? 7.296 13.483 -16.842 1.00 55.91 176 ASP A C 1
ATOM 1398 O O . ASP A 1 176 ? 7.955 14.451 -16.451 1.00 55.91 176 ASP A O 1
ATOM 1402 N N . GLU A 1 177 ? 6.657 13.478 -18.017 1.00 53.66 177 GLU A N 1
ATOM 1403 C CA . GLU A 1 177 ? 6.616 14.629 -18.934 1.00 53.66 177 GLU A CA 1
ATOM 1404 C C . GLU A 1 177 ? 5.933 15.861 -18.313 1.00 53.66 177 GLU A C 1
ATOM 1406 O O . GLU A 1 177 ? 6.174 16.987 -18.753 1.00 53.66 177 GLU A O 1
ATOM 1411 N N . ASN A 1 178 ? 5.114 15.669 -17.270 1.00 55.28 178 ASN A N 1
ATOM 1412 C CA . ASN A 1 178 ? 4.384 16.747 -16.603 1.00 55.28 178 ASN A CA 1
ATOM 1413 C C . ASN A 1 178 ? 5.190 17.405 -15.473 1.00 55.28 178 ASN A C 1
ATOM 1415 O O . ASN A 1 178 ? 4.829 18.501 -15.046 1.00 55.28 178 ASN A O 1
ATOM 1419 N N . ASN A 1 179 ? 6.286 16.778 -15.020 1.00 57.56 179 ASN A N 1
ATOM 1420 C CA . ASN A 1 179 ? 7.190 17.282 -13.983 1.00 57.56 179 ASN A CA 1
ATOM 1421 C C . ASN A 1 179 ? 6.431 17.827 -12.757 1.00 57.56 179 ASN A C 1
ATOM 1423 O O . ASN A 1 179 ? 6.561 19.004 -12.397 1.00 57.56 179 ASN A O 1
ATOM 1427 N N . LEU A 1 180 ? 5.616 16.973 -12.138 1.00 59.62 180 LEU A N 1
ATOM 1428 C CA . LEU A 1 180 ? 4.780 17.359 -11.004 1.00 59.62 180 LEU A CA 1
ATOM 1429 C C . LEU A 1 180 ? 5.655 17.719 -9.797 1.00 59.62 180 LEU A C 1
ATOM 1431 O O . LEU A 1 180 ? 6.458 16.912 -9.326 1.00 59.62 180 LEU A O 1
ATOM 1435 N N . THR A 1 181 ? 5.499 18.932 -9.274 1.00 59.69 181 THR A N 1
ATOM 1436 C CA . THR A 1 181 ? 6.230 19.436 -8.097 1.00 59.69 181 THR A CA 1
ATOM 1437 C C . THR A 1 181 ? 5.970 18.626 -6.823 1.00 59.69 181 THR A C 1
ATOM 1439 O O . THR A 1 181 ? 6.813 18.556 -5.931 1.00 59.69 181 THR A O 1
ATOM 1442 N N . GLU A 1 182 ? 4.815 17.975 -6.751 1.00 60.91 182 GLU A N 1
ATOM 1443 C CA . GLU A 1 182 ? 4.336 17.139 -5.652 1.00 60.91 182 GLU A CA 1
ATOM 1444 C C . GLU A 1 182 ? 5.186 15.867 -5.475 1.00 60.91 182 GLU A C 1
ATOM 1446 O O . GLU A 1 182 ? 5.253 15.294 -4.387 1.00 60.91 182 GLU A O 1
ATOM 1451 N N . SER A 1 183 ? 5.891 15.461 -6.530 1.00 62.84 183 SER A N 1
ATOM 1452 C CA . SER A 1 183 ? 6.677 14.228 -6.617 1.00 62.84 183 SER A CA 1
ATOM 1453 C C . SER A 1 183 ? 7.902 14.224 -5.718 1.00 62.84 183 SER A C 1
ATOM 1455 O O . SER A 1 183 ? 8.144 13.258 -4.994 1.00 62.84 183 SER A O 1
ATOM 1457 N N . ASP A 1 184 ? 8.658 15.323 -5.727 1.00 64.06 184 ASP A N 1
ATOM 1458 C CA . ASP A 1 184 ? 9.850 15.471 -4.893 1.00 64.06 184 ASP A CA 1
ATOM 1459 C C . ASP A 1 184 ? 9.461 15.557 -3.415 1.00 64.06 184 ASP A C 1
ATOM 1461 O O . ASP A 1 184 ? 10.128 14.975 -2.553 1.00 64.06 184 ASP A O 1
ATOM 1465 N N . ASN A 1 185 ? 8.345 16.235 -3.121 1.00 67.94 185 ASN A N 1
ATOM 1466 C CA . ASN A 1 185 ? 7.833 16.328 -1.763 1.00 67.94 185 ASN A CA 1
ATOM 1467 C C . ASN A 1 185 ? 7.372 14.962 -1.253 1.00 67.94 185 ASN A C 1
ATOM 1469 O O . ASN A 1 185 ? 7.775 14.555 -0.169 1.00 67.94 185 ASN A O 1
ATOM 1473 N N . PHE A 1 186 ? 6.598 14.211 -2.037 1.00 70.12 186 PHE A N 1
ATOM 1474 C CA . PHE A 1 186 ? 6.173 12.876 -1.633 1.00 70.12 186 PHE A CA 1
ATOM 1475 C C . PHE A 1 186 ? 7.340 11.905 -1.498 1.00 70.12 186 PHE A C 1
ATOM 1477 O O . PHE A 1 186 ? 7.396 11.167 -0.520 1.00 70.12 186 PHE A O 1
ATOM 1484 N N . ALA A 1 187 ? 8.303 11.914 -2.422 1.00 68.00 187 ALA A N 1
ATOM 1485 C CA . ALA A 1 187 ? 9.475 11.052 -2.315 1.00 68.00 187 ALA A CA 1
ATOM 1486 C C . ALA A 1 187 ? 10.276 11.353 -1.036 1.00 68.00 187 ALA A C 1
ATOM 1488 O O . ALA A 1 187 ? 10.695 10.430 -0.337 1.00 68.00 187 ALA A O 1
ATOM 1489 N N . TYR A 1 188 ? 10.409 12.634 -0.684 1.00 69.56 188 TYR A N 1
ATOM 1490 C CA . TYR A 1 188 ? 10.984 13.060 0.587 1.00 69.56 188 TYR A CA 1
ATOM 1491 C C . TYR A 1 188 ? 10.139 12.625 1.796 1.00 69.56 188 TYR A C 1
ATOM 1493 O O . TYR A 1 188 ? 10.691 12.025 2.712 1.00 69.56 188 TYR A O 1
ATOM 1501 N N . MET A 1 189 ? 8.821 12.861 1.803 1.00 73.00 189 MET A N 1
ATOM 1502 C CA . MET A 1 189 ? 7.914 12.437 2.885 1.00 73.00 189 MET A CA 1
ATOM 1503 C C . MET A 1 189 ? 7.974 10.926 3.105 1.00 73.00 189 MET A C 1
ATOM 1505 O O . MET A 1 189 ? 8.100 10.462 4.235 1.00 73.00 189 MET A O 1
ATOM 1509 N N . ASN A 1 190 ? 7.971 10.166 2.013 1.00 72.56 190 ASN A N 1
ATOM 1510 C CA . ASN A 1 190 ? 8.116 8.723 2.012 1.00 72.56 190 ASN A CA 1
ATOM 1511 C C . ASN A 1 190 ? 9.462 8.313 2.625 1.00 72.56 190 ASN A C 1
ATOM 1513 O O . ASN A 1 190 ? 9.502 7.494 3.538 1.00 72.56 190 ASN A O 1
ATOM 1517 N N . TRP A 1 191 ? 10.562 8.935 2.194 1.00 70.69 191 TRP A N 1
ATOM 1518 C CA . TRP A 1 191 ? 11.892 8.676 2.745 1.00 70.69 191 TRP A CA 1
ATOM 1519 C C . TRP A 1 191 ? 11.993 9.008 4.241 1.00 70.69 191 TRP A C 1
ATOM 1521 O O . TRP A 1 191 ? 12.498 8.200 5.020 1.00 70.69 191 TRP A O 1
ATOM 1531 N N . VAL A 1 192 ? 11.452 10.155 4.665 1.00 72.62 192 VAL A N 1
ATOM 1532 C CA . VAL A 1 192 ? 11.342 10.553 6.078 1.00 72.62 192 VAL A CA 1
ATOM 1533 C C . VAL A 1 192 ? 10.531 9.534 6.869 1.00 72.62 192 VAL A C 1
ATOM 1535 O O . VAL A 1 192 ? 10.953 9.124 7.945 1.00 72.62 192 VAL A O 1
ATOM 1538 N N . CYS A 1 193 ? 9.403 9.075 6.335 1.00 74.00 193 CYS A N 1
ATOM 1539 C CA . CYS A 1 193 ? 8.550 8.103 7.003 1.00 74.00 193 CYS A CA 1
ATOM 1540 C C . CYS A 1 193 ? 9.279 6.764 7.234 1.00 74.00 193 CYS A C 1
ATOM 1542 O O . CYS A 1 193 ? 9.188 6.197 8.321 1.00 74.00 193 CYS A O 1
ATOM 1544 N N . TYR A 1 194 ? 10.066 6.272 6.272 1.00 70.25 194 TYR A N 1
ATOM 1545 C CA . TYR A 1 194 ? 10.804 5.012 6.439 1.00 70.25 194 TYR A CA 1
ATOM 1546 C C . TYR A 1 194 ? 12.065 5.140 7.298 1.00 70.25 194 TYR A C 1
ATOM 1548 O O . TYR A 1 194 ? 12.397 4.222 8.051 1.00 70.25 194 TYR A O 1
ATOM 1556 N N . HIS A 1 195 ? 12.782 6.259 7.189 1.00 67.56 195 HIS A N 1
ATOM 1557 C CA . HIS A 1 195 ? 14.131 6.377 7.740 1.00 67.56 195 HIS A CA 1
ATOM 1558 C C . HIS A 1 195 ? 14.250 7.350 8.917 1.00 67.56 195 HIS A C 1
ATOM 1560 O O . HIS A 1 195 ? 15.220 7.267 9.666 1.00 67.56 195 HIS A O 1
ATOM 1566 N N . GLY A 1 196 ? 13.275 8.236 9.133 1.00 62.94 196 GLY A N 1
ATOM 1567 C CA . GLY A 1 196 ? 13.371 9.362 10.075 1.00 62.94 196 GLY A CA 1
ATOM 1568 C C . GLY A 1 196 ? 13.466 8.954 11.542 1.00 62.94 196 GLY A C 1
ATOM 1569 O O . GLY A 1 196 ? 13.871 9.747 12.387 1.00 62.94 196 GLY A O 1
ATOM 1570 N N . CYS A 1 197 ? 13.136 7.701 11.860 1.00 59.25 197 CYS A N 1
ATOM 1571 C CA . CYS A 1 197 ? 13.297 7.140 13.199 1.00 59.25 197 CYS A CA 1
ATOM 1572 C C . CYS A 1 197 ? 14.408 6.084 13.289 1.00 59.25 197 CYS A C 1
ATOM 1574 O O . CYS A 1 197 ? 14.581 5.471 14.348 1.00 59.25 197 CYS A O 1
ATOM 1576 N N . VAL A 1 198 ? 15.168 5.842 12.218 1.00 63.22 198 VAL A N 1
ATOM 1577 C CA . VAL A 1 198 ? 16.276 4.880 12.210 1.00 63.22 198 VAL A CA 1
ATOM 1578 C C . VAL A 1 198 ? 17.540 5.568 12.747 1.00 63.22 198 VAL A C 1
ATOM 1580 O O . VAL A 1 198 ? 17.984 6.558 12.170 1.00 63.22 198 VAL A O 1
ATOM 1583 N N . PRO A 1 199 ? 18.137 5.087 13.857 1.00 60.91 199 PRO A N 1
ATOM 1584 C CA . PRO A 1 199 ? 19.323 5.720 14.428 1.00 60.91 199 PRO A CA 1
ATOM 1585 C C . PRO A 1 199 ? 20.482 5.762 13.426 1.00 60.91 199 PRO A C 1
ATOM 1587 O O . PRO A 1 199 ? 20.793 4.748 12.804 1.00 60.91 199 PRO A O 1
ATOM 1590 N N . GLY A 1 200 ? 21.141 6.917 13.314 1.00 59.28 200 GLY A N 1
ATOM 1591 C CA . GLY A 1 200 ? 22.309 7.101 12.447 1.00 59.28 200 GLY A CA 1
ATOM 1592 C C . GLY A 1 200 ? 21.993 7.420 10.983 1.00 59.28 200 GLY A C 1
ATOM 1593 O O . GLY A 1 200 ? 22.922 7.448 10.179 1.00 59.28 200 GLY A O 1
ATOM 1594 N N . ILE A 1 201 ? 20.725 7.666 10.633 1.00 60.59 201 ILE A N 1
ATOM 1595 C CA . ILE A 1 201 ? 20.342 8.187 9.316 1.00 60.59 201 ILE A CA 1
ATOM 1596 C C . ILE A 1 201 ? 19.953 9.661 9.456 1.00 60.59 201 ILE A C 1
ATOM 1598 O O . ILE A 1 201 ? 18.911 9.968 10.032 1.00 60.59 201 ILE A O 1
ATOM 1602 N N . ASP A 1 202 ? 20.775 10.558 8.907 1.00 59.31 202 ASP A N 1
ATOM 1603 C CA . ASP A 1 202 ? 20.390 11.956 8.693 1.00 59.31 202 ASP A CA 1
ATOM 1604 C C . ASP A 1 202 ? 19.624 12.078 7.376 1.00 59.31 202 ASP A C 1
ATOM 1606 O O . ASP A 1 202 ? 20.061 11.597 6.326 1.00 59.31 202 ASP A O 1
ATOM 1610 N N . ILE A 1 203 ? 18.458 12.716 7.442 1.00 63.25 203 ILE A N 1
ATOM 1611 C CA . ILE A 1 203 ? 17.598 12.935 6.284 1.00 63.25 203 ILE A CA 1
ATOM 1612 C C . ILE A 1 203 ? 17.638 14.409 5.927 1.00 63.25 203 ILE A C 1
ATOM 1614 O O . ILE A 1 203 ? 17.028 15.242 6.592 1.00 63.25 203 ILE A O 1
ATOM 1618 N N . GLU A 1 204 ? 18.340 14.723 4.846 1.00 63.03 204 GLU A N 1
ATOM 1619 C CA . GLU A 1 204 ? 18.344 16.061 4.270 1.00 63.03 204 GLU A CA 1
ATOM 1620 C C . GLU A 1 204 ? 17.364 16.118 3.101 1.00 63.03 204 GLU A C 1
ATOM 1622 O O . GLU A 1 204 ? 17.361 15.242 2.228 1.00 63.03 204 GLU A O 1
ATOM 1627 N N . ARG A 1 205 ? 16.532 17.168 3.060 1.00 62.03 205 ARG A N 1
ATOM 1628 C CA . ARG A 1 205 ? 15.735 17.447 1.865 1.00 62.03 205 ARG A CA 1
ATOM 1629 C C . ARG A 1 205 ? 16.713 17.761 0.736 1.00 62.03 205 ARG A C 1
ATOM 1631 O O . ARG A 1 205 ? 17.527 18.679 0.870 1.00 62.03 205 ARG A O 1
ATOM 1638 N N . PRO A 1 206 ? 16.662 17.021 -0.372 1.00 54.78 206 PRO A N 1
ATOM 1639 C CA . PRO A 1 206 ? 17.585 17.293 -1.441 1.00 54.78 206 PRO A CA 1
ATOM 1640 C C . PRO A 1 206 ? 17.333 18.659 -2.099 1.00 54.78 206 PRO A C 1
ATOM 1642 O O . PRO A 1 206 ? 16.197 19.133 -2.123 1.00 54.78 206 PRO A O 1
ATOM 1645 N N . PRO A 1 207 ? 18.370 19.303 -2.665 1.00 56.66 207 PRO A N 1
ATOM 1646 C CA . PRO A 1 207 ? 18.204 20.582 -3.342 1.00 56.66 207 PRO A CA 1
ATOM 1647 C C . PRO A 1 207 ? 17.327 20.431 -4.596 1.00 56.66 207 PRO A C 1
ATOM 1649 O O . PRO A 1 207 ? 17.549 19.534 -5.409 1.00 56.66 207 PRO A O 1
ATOM 1652 N N . ALA A 1 208 ? 16.368 21.351 -4.766 1.00 53.09 208 ALA A N 1
ATOM 1653 C CA . ALA A 1 208 ? 15.281 21.330 -5.763 1.00 53.09 208 ALA A CA 1
ATOM 1654 C C . ALA A 1 208 ? 15.712 21.229 -7.245 1.00 53.09 208 ALA A C 1
ATOM 1656 O O . ALA A 1 208 ? 14.888 21.061 -8.137 1.00 53.09 208 ALA A O 1
ATOM 1657 N N . ASN A 1 209 ? 17.005 21.362 -7.535 1.00 51.69 209 ASN A N 1
ATOM 1658 C CA . ASN A 1 209 ? 17.579 21.300 -8.878 1.00 51.69 209 ASN A CA 1
ATOM 1659 C C . ASN A 1 209 ? 18.303 19.977 -9.183 1.00 51.69 209 ASN A C 1
ATOM 1661 O O . ASN A 1 209 ? 18.809 19.806 -10.294 1.00 51.69 209 ASN A O 1
ATOM 1665 N N . LYS A 1 210 ? 18.360 19.031 -8.239 1.00 53.28 210 LYS A N 1
ATOM 1666 C CA . LYS A 1 210 ? 18.887 17.688 -8.494 1.00 53.28 210 LYS A CA 1
ATOM 1667 C C . LYS A 1 210 ? 17.753 16.764 -8.922 1.00 53.28 210 LYS A C 1
ATOM 1669 O O . LYS A 1 210 ? 17.034 16.218 -8.096 1.00 53.28 210 LYS A O 1
ATOM 1674 N N . ILE A 1 211 ? 17.628 16.583 -10.235 1.00 45.94 211 ILE A N 1
ATOM 1675 C CA . ILE A 1 211 ? 16.717 15.616 -10.854 1.00 45.94 211 ILE A CA 1
ATOM 1676 C C . ILE A 1 211 ? 16.942 14.227 -10.229 1.00 45.94 211 ILE A C 1
ATOM 1678 O O . ILE A 1 211 ? 18.022 13.654 -10.361 1.00 45.94 211 ILE A O 1
ATOM 1682 N N . GLY A 1 212 ? 15.905 13.675 -9.597 1.00 52.56 212 GLY A N 1
ATOM 1683 C CA . GLY A 1 212 ? 15.743 12.237 -9.380 1.00 52.56 212 GLY A CA 1
ATOM 1684 C C . GLY A 1 212 ? 16.583 11.586 -8.288 1.00 52.56 212 GLY A C 1
ATOM 1685 O O . GLY A 1 212 ? 17.316 10.628 -8.536 1.00 52.56 212 GLY A O 1
ATOM 1686 N N . ILE A 1 213 ? 16.418 12.047 -7.051 1.00 49.34 213 ILE A N 1
ATOM 1687 C CA . ILE A 1 213 ? 17.156 11.502 -5.899 1.00 49.34 213 ILE A CA 1
ATOM 1688 C C . ILE A 1 213 ? 16.619 10.156 -5.407 1.00 49.34 213 ILE A C 1
ATOM 1690 O O . ILE A 1 213 ? 17.354 9.402 -4.776 1.00 49.34 213 ILE A O 1
ATOM 1694 N N . PHE A 1 214 ? 15.415 9.774 -5.831 1.00 53.50 214 PHE A N 1
ATOM 1695 C CA . PHE A 1 214 ? 14.836 8.459 -5.555 1.00 53.50 214 PHE A CA 1
ATOM 1696 C C . PHE A 1 214 ? 14.538 7.679 -6.837 1.00 53.50 214 PHE A C 1
ATOM 1698 O O . PHE A 1 214 ? 13.485 7.062 -6.993 1.00 53.50 214 PHE A O 1
ATOM 1705 N N . ARG A 1 215 ? 15.487 7.679 -7.782 1.00 53.84 215 ARG A N 1
ATOM 1706 C CA . ARG A 1 215 ? 15.471 6.716 -8.890 1.00 53.84 215 ARG A CA 1
ATOM 1707 C C . ARG A 1 215 ? 15.668 5.316 -8.306 1.00 53.84 215 ARG A C 1
ATOM 1709 O O . ARG A 1 215 ? 16.711 5.027 -7.720 1.00 53.84 215 ARG A O 1
ATOM 1716 N N . CYS A 1 216 ? 14.682 4.435 -8.480 1.00 55.84 216 CYS A N 1
ATOM 1717 C CA . CYS A 1 216 ? 14.871 3.015 -8.196 1.00 55.84 216 CYS A CA 1
ATOM 1718 C C . CYS A 1 216 ? 16.104 2.514 -8.963 1.00 55.84 216 CYS A C 1
ATOM 1720 O O . CYS A 1 216 ? 16.326 2.891 -10.118 1.00 55.84 216 CYS A O 1
ATOM 1722 N N . SER A 1 217 ? 16.881 1.628 -8.343 1.00 49.81 217 SER A N 1
ATOM 1723 C CA . SER A 1 217 ? 18.048 0.993 -8.960 1.00 49.81 217 SER A CA 1
ATOM 1724 C C . SER A 1 217 ? 17.736 0.310 -10.298 1.00 49.81 217 SER A C 1
ATOM 1726 O O . SER A 1 217 ? 18.636 0.176 -11.122 1.00 49.81 217 SER A O 1
ATOM 1728 N N . GLY A 1 218 ? 16.473 -0.064 -10.541 1.00 51.16 218 GLY A N 1
ATOM 1729 C CA . GLY A 1 218 ? 15.998 -0.586 -11.824 1.00 51.16 218 GLY A CA 1
ATOM 1730 C C . GLY A 1 218 ? 15.837 0.459 -12.939 1.00 51.16 218 GLY A C 1
ATOM 1731 O O . GLY A 1 218 ? 16.074 0.120 -14.094 1.00 51.16 218 GLY A O 1
ATOM 1732 N N . CYS A 1 219 ? 15.498 1.721 -12.630 1.00 51.62 219 CYS A N 1
ATOM 1733 C CA . CYS A 1 219 ? 15.342 2.769 -13.653 1.00 51.62 219 CYS A CA 1
ATOM 1734 C C . CYS A 1 219 ? 16.697 3.450 -14.006 1.00 51.62 219 CYS A C 1
ATOM 1736 O O . CYS A 1 219 ? 16.781 4.192 -14.982 1.00 51.62 219 CYS A O 1
ATOM 1738 N N . ASN A 1 220 ? 17.785 3.195 -13.257 1.00 52.34 220 ASN A N 1
ATOM 1739 C CA . ASN A 1 220 ? 19.138 3.661 -13.599 1.00 52.34 220 ASN A CA 1
ATOM 1740 C C . ASN A 1 220 ? 19.848 2.625 -14.492 1.00 52.34 220 ASN A C 1
ATOM 1742 O O . ASN A 1 220 ? 20.650 1.813 -14.021 1.00 52.34 220 ASN A O 1
ATOM 1746 N N . GLN A 1 221 ? 19.524 2.640 -15.788 1.00 52.75 221 GLN A N 1
ATOM 1747 C CA . GLN A 1 221 ? 19.949 1.632 -16.775 1.00 52.75 221 GLN A CA 1
ATOM 1748 C C . GLN A 1 221 ? 21.475 1.394 -16.825 1.00 52.75 221 GLN A C 1
ATOM 1750 O O . GLN A 1 221 ? 21.909 0.305 -17.197 1.00 52.75 221 GLN A O 1
ATOM 1755 N N . ASN A 1 222 ? 22.291 2.349 -16.359 1.00 44.22 222 ASN A N 1
ATOM 1756 C CA . ASN A 1 222 ? 23.753 2.273 -16.416 1.00 44.22 222 ASN A CA 1
ATOM 1757 C C . ASN A 1 222 ? 24.438 1.644 -15.186 1.00 44.22 222 ASN A C 1
ATOM 1759 O O . ASN A 1 222 ? 25.648 1.451 -15.225 1.00 44.22 222 ASN A O 1
ATOM 1763 N N . ASN A 1 223 ? 23.720 1.287 -14.109 1.00 44.38 223 ASN A N 1
ATOM 1764 C CA . ASN A 1 223 ? 24.307 0.602 -12.939 1.00 44.38 223 ASN A CA 1
ATOM 1765 C C . ASN A 1 223 ? 23.315 -0.355 -12.250 1.00 44.38 223 ASN A C 1
ATOM 1767 O O . ASN A 1 223 ? 23.082 -0.319 -11.042 1.00 44.38 223 ASN A O 1
ATOM 1771 N N . ASN A 1 224 ? 22.778 -1.281 -13.044 1.00 50.66 224 ASN A N 1
ATOM 1772 C CA . ASN A 1 224 ? 21.764 -2.280 -12.681 1.00 50.66 224 ASN A CA 1
ATOM 1773 C C . ASN A 1 224 ? 22.239 -3.376 -11.686 1.00 50.66 224 ASN A C 1
ATOM 1775 O O . ASN A 1 224 ? 21.637 -4.437 -11.581 1.00 50.66 224 ASN A O 1
ATOM 1779 N N . LYS A 1 225 ? 23.339 -3.164 -10.948 1.00 48.94 225 LYS A N 1
ATOM 1780 C CA . LYS A 1 225 ? 23.883 -4.150 -9.989 1.00 48.94 225 LYS A CA 1
ATOM 1781 C C . LYS A 1 225 ? 23.101 -4.220 -8.674 1.00 48.94 225 LYS A C 1
ATOM 1783 O O . LYS A 1 225 ? 23.268 -5.169 -7.917 1.00 48.94 225 LYS A O 1
ATOM 1788 N N . PHE A 1 226 ? 22.264 -3.221 -8.394 1.00 54.66 226 PHE A N 1
ATOM 1789 C CA . PHE A 1 226 ? 21.546 -3.114 -7.122 1.00 54.66 226 PHE A CA 1
ATOM 1790 C C . PHE A 1 226 ? 20.110 -3.661 -7.173 1.00 54.66 226 PHE A C 1
ATOM 1792 O O . PHE A 1 226 ? 19.516 -3.880 -6.120 1.00 54.66 226 PHE A O 1
ATOM 1799 N N . CYS A 1 227 ? 19.536 -3.898 -8.360 1.00 68.94 227 CYS A N 1
ATOM 1800 C CA . CYS A 1 227 ? 18.181 -4.439 -8.483 1.00 68.94 227 CYS A CA 1
ATOM 1801 C C . CYS A 1 227 ? 18.215 -5.973 -8.572 1.00 68.94 227 CYS A C 1
ATOM 1803 O O . CYS A 1 227 ? 18.356 -6.547 -9.653 1.00 68.94 227 CYS A O 1
ATOM 1805 N N . ARG A 1 228 ? 18.076 -6.653 -7.424 1.00 76.31 228 ARG A N 1
ATOM 1806 C CA . ARG A 1 228 ? 18.143 -8.126 -7.344 1.00 76.31 228 ARG A CA 1
ATOM 1807 C C . ARG A 1 228 ? 17.097 -8.830 -8.212 1.00 76.31 228 ARG A C 1
ATOM 1809 O O . ARG A 1 228 ? 17.388 -9.897 -8.741 1.00 76.31 228 ARG A O 1
ATOM 1816 N N . SER A 1 229 ? 15.909 -8.246 -8.381 1.00 78.69 229 SER A N 1
ATOM 1817 C CA . SER A 1 229 ? 14.834 -8.843 -9.183 1.00 78.69 229 SER A CA 1
ATOM 1818 C C . SER A 1 229 ? 15.172 -8.906 -10.674 1.00 78.69 229 SER A C 1
ATOM 1820 O O . SER A 1 229 ? 14.902 -9.926 -11.306 1.00 78.69 229 SER A O 1
ATOM 1822 N N . ILE A 1 230 ? 15.817 -7.872 -11.231 1.00 76.75 230 ILE A N 1
ATOM 1823 C CA . ILE A 1 230 ? 16.246 -7.862 -12.639 1.00 76.75 230 ILE A CA 1
ATOM 1824 C C . ILE A 1 230 ? 17.351 -8.889 -12.857 1.00 76.75 230 ILE A C 1
ATOM 1826 O O . ILE A 1 230 ? 17.257 -9.691 -13.784 1.00 76.75 230 ILE A O 1
ATOM 1830 N N . THR A 1 231 ? 18.378 -8.882 -12.003 1.00 79.31 231 THR A N 1
ATOM 1831 C CA . THR A 1 231 ? 19.480 -9.849 -12.083 1.00 79.31 231 THR A CA 1
ATOM 1832 C C . THR A 1 231 ? 18.952 -11.280 -12.003 1.00 79.31 231 THR A C 1
ATOM 1834 O O . THR A 1 231 ? 19.234 -12.078 -12.890 1.00 79.31 231 THR A O 1
ATOM 1837 N N . CYS A 1 232 ? 18.101 -11.573 -11.016 1.00 84.31 232 CYS A N 1
ATOM 1838 C CA . CYS A 1 232 ? 17.506 -12.896 -10.830 1.00 84.31 232 CYS A CA 1
ATOM 1839 C C . CYS A 1 232 ? 16.649 -13.331 -12.029 1.00 84.31 232 CYS A C 1
ATOM 1841 O O . CYS A 1 232 ? 16.790 -14.459 -12.497 1.00 84.31 232 CYS A O 1
ATOM 1843 N N . SER A 1 233 ? 15.788 -12.448 -12.554 1.00 82.00 233 SER A N 1
ATOM 1844 C CA . SER A 1 233 ? 14.937 -12.780 -13.710 1.00 82.00 233 SER A CA 1
ATOM 1845 C C . SER A 1 233 ? 15.795 -13.106 -14.937 1.00 82.00 233 SER A C 1
ATOM 1847 O O . SER A 1 233 ? 15.605 -14.152 -15.550 1.00 82.00 233 SER A O 1
ATOM 1849 N N . LYS A 1 234 ? 16.821 -12.287 -15.217 1.00 82.00 234 LYS A N 1
ATOM 1850 C CA . LYS A 1 234 ? 17.765 -12.511 -16.324 1.00 82.00 234 LYS A CA 1
ATOM 1851 C C . LYS A 1 234 ? 18.552 -13.812 -16.186 1.00 82.00 234 LYS A C 1
ATOM 1853 O O . LYS A 1 234 ? 18.650 -14.557 -17.153 1.00 82.00 234 LYS A O 1
ATOM 1858 N N . GLU A 1 235 ? 19.104 -14.094 -15.006 1.00 87.44 235 GLU A N 1
ATOM 1859 C CA . GLU A 1 235 ? 19.865 -15.327 -14.745 1.00 87.44 235 GLU A CA 1
ATOM 1860 C C . GLU A 1 235 ? 19.007 -16.588 -14.905 1.00 87.44 235 GLU A C 1
ATOM 1862 O O . GLU A 1 235 ? 19.504 -17.620 -15.348 1.00 87.44 235 GLU A O 1
ATOM 1867 N N . LYS A 1 236 ? 17.712 -16.501 -14.578 1.00 88.38 236 LYS A N 1
ATOM 1868 C CA . LYS A 1 236 ? 16.750 -17.601 -14.726 1.00 88.38 236 LYS A CA 1
ATOM 1869 C C . LYS A 1 236 ? 16.101 -17.682 -16.112 1.00 88.38 236 LYS A C 1
ATOM 1871 O O . LYS A 1 236 ? 15.330 -18.605 -16.346 1.00 88.38 236 LYS A O 1
ATOM 1876 N N . GLY A 1 237 ? 16.401 -16.747 -17.014 1.00 87.25 237 GLY A N 1
ATOM 1877 C CA . GLY A 1 237 ? 15.817 -16.696 -18.355 1.00 87.25 237 GLY A CA 1
ATOM 1878 C C . GLY A 1 237 ? 14.364 -16.214 -18.404 1.00 87.25 237 GLY A C 1
ATOM 1879 O O . GLY A 1 237 ? 13.709 -16.422 -19.417 1.00 87.25 237 GLY A O 1
ATOM 1880 N N . TYR A 1 238 ? 13.871 -15.568 -17.344 1.00 85.62 238 TYR A N 1
ATOM 1881 C CA . TYR A 1 238 ? 12.535 -14.976 -17.301 1.00 85.62 238 TYR A CA 1
ATOM 1882 C C . TYR A 1 238 ? 12.560 -13.511 -17.732 1.00 85.62 238 TYR A C 1
ATOM 1884 O O . TYR A 1 238 ? 13.471 -12.750 -17.389 1.00 85.62 238 TYR A O 1
ATOM 1892 N N . THR A 1 239 ? 11.496 -13.090 -18.407 1.00 78.75 239 THR A N 1
ATOM 1893 C CA . THR A 1 239 ? 11.264 -11.703 -18.822 1.00 78.75 239 THR A CA 1
ATOM 1894 C C . THR A 1 239 ? 11.139 -10.790 -17.604 1.00 78.75 239 THR A C 1
ATOM 1896 O O . THR A 1 239 ? 11.700 -9.695 -17.570 1.00 78.75 239 THR A O 1
ATOM 1899 N N . ASN A 1 240 ? 10.406 -11.244 -16.585 1.00 80.12 240 ASN A N 1
ATOM 1900 C CA . ASN A 1 240 ? 10.251 -10.572 -15.299 1.00 80.12 240 ASN A CA 1
ATOM 1901 C C . ASN A 1 240 ? 9.789 -11.573 -14.224 1.00 80.12 240 ASN A C 1
ATOM 1903 O O . ASN A 1 240 ? 9.530 -12.745 -14.494 1.00 80.12 240 ASN A O 1
ATOM 1907 N N . CYS A 1 241 ? 9.651 -11.108 -12.983 1.00 82.62 241 CYS A N 1
ATOM 1908 C CA . CYS A 1 241 ? 9.276 -11.976 -11.870 1.00 82.62 241 CYS A CA 1
ATOM 1909 C C . CYS A 1 241 ? 7.853 -12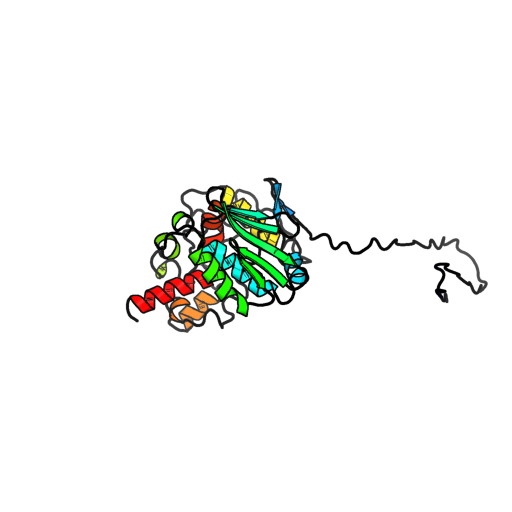.559 -11.961 1.00 82.62 241 CYS A C 1
ATOM 1911 O O . CYS A 1 241 ? 7.626 -13.605 -11.357 1.00 82.62 241 CYS A O 1
ATOM 1913 N N . ALA A 1 242 ? 6.915 -11.950 -12.700 1.00 83.38 242 ALA A N 1
ATOM 1914 C CA . ALA A 1 242 ? 5.561 -12.496 -12.846 1.00 83.38 242 ALA A CA 1
ATOM 1915 C C . ALA A 1 242 ? 5.574 -13.833 -13.599 1.00 83.38 242 ALA A C 1
ATOM 1917 O O . ALA A 1 242 ? 4.824 -14.732 -13.233 1.00 83.38 242 ALA A O 1
ATOM 1918 N N . GLU A 1 243 ? 6.478 -13.984 -14.573 1.00 84.44 243 GLU A N 1
ATOM 1919 C CA . GLU A 1 243 ? 6.694 -15.234 -15.314 1.00 84.44 243 GLU A CA 1
ATOM 1920 C C . GLU A 1 243 ? 7.237 -16.347 -14.404 1.00 84.44 243 GLU A C 1
ATOM 1922 O O . GLU A 1 243 ? 6.772 -17.480 -14.451 1.00 84.44 243 GLU A O 1
ATOM 1927 N N . CYS A 1 244 ? 8.164 -16.011 -13.497 1.00 86.44 244 CYS A N 1
ATOM 1928 C CA . CYS A 1 244 ? 8.682 -16.962 -12.509 1.00 86.44 244 CYS A CA 1
ATOM 1929 C C . CYS A 1 244 ? 7.612 -17.412 -11.505 1.00 86.44 244 CYS A C 1
ATOM 1931 O O . CYS A 1 244 ? 7.662 -18.536 -11.013 1.00 86.44 244 CYS A O 1
ATOM 1933 N N . GLY A 1 245 ? 6.710 -16.512 -11.104 1.00 84.44 245 GLY A N 1
ATOM 1934 C CA . GLY A 1 245 ? 5.611 -16.825 -10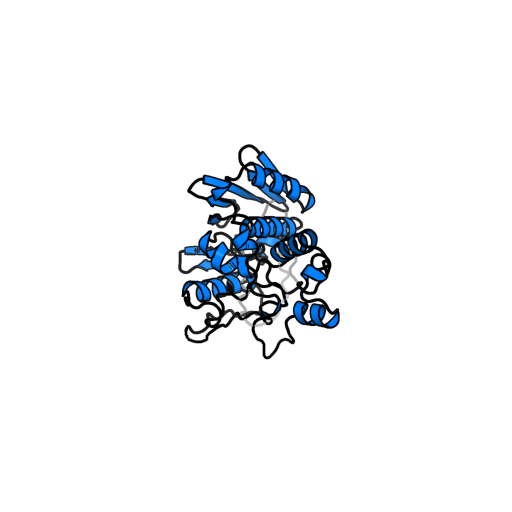.194 1.00 84.44 245 GLY A CA 1
ATOM 1935 C C . GLY A 1 245 ? 5.954 -16.975 -8.702 1.00 84.44 245 GLY A C 1
ATOM 1936 O O . GLY A 1 245 ? 5.047 -17.002 -7.875 1.00 84.44 245 GLY A O 1
ATOM 1937 N N . GLU A 1 246 ? 7.235 -17.016 -8.332 1.00 87.69 246 GLU A N 1
ATOM 1938 C CA . GLU A 1 246 ? 7.706 -17.253 -6.951 1.00 87.69 246 GLU A CA 1
ATOM 1939 C C . GLU A 1 246 ? 8.013 -15.959 -6.164 1.00 87.69 246 GLU A C 1
ATOM 1941 O O . GLU A 1 246 ? 8.657 -15.969 -5.116 1.00 87.69 246 GLU A O 1
ATOM 1946 N N . TYR A 1 247 ? 7.575 -14.794 -6.648 1.00 83.56 247 TYR A N 1
ATOM 1947 C CA . TYR A 1 247 ? 7.895 -13.482 -6.053 1.00 83.56 247 TYR A CA 1
ATOM 1948 C C . TYR A 1 247 ? 7.259 -13.227 -4.675 1.00 83.56 247 TYR A C 1
ATOM 1950 O O . TYR A 1 247 ? 7.639 -12.278 -3.982 1.00 83.56 247 TYR A O 1
ATOM 1958 N N . HIS A 1 248 ? 6.304 -14.060 -4.256 1.00 82.06 248 HIS A N 1
ATOM 1959 C CA . HIS A 1 248 ? 5.751 -14.022 -2.899 1.00 82.06 248 HIS A CA 1
ATOM 1960 C C . HIS A 1 248 ? 6.636 -14.728 -1.873 1.00 82.06 248 HIS A C 1
ATOM 1962 O O . HIS A 1 248 ? 6.678 -14.285 -0.726 1.00 82.06 248 HIS A O 1
ATOM 1968 N N . SER A 1 249 ? 7.330 -15.794 -2.284 1.00 82.31 249 SER A N 1
ATOM 1969 C CA . SER A 1 249 ? 8.111 -16.691 -1.424 1.00 82.31 249 SER A CA 1
ATOM 1970 C C . SER A 1 249 ? 9.609 -16.367 -1.415 1.00 82.31 249 SER A C 1
ATOM 1972 O O . SER A 1 249 ? 10.294 -16.688 -0.445 1.00 82.31 249 SER A O 1
ATOM 1974 N N . CYS A 1 250 ? 10.130 -15.719 -2.462 1.00 85.00 250 CYS A N 1
ATOM 1975 C CA . CYS A 1 250 ? 11.548 -15.370 -2.553 1.00 85.00 250 CYS A CA 1
ATOM 1976 C C . CYS A 1 250 ? 11.888 -13.971 -2.006 1.00 85.00 250 CYS A C 1
ATOM 1978 O O . CYS A 1 250 ? 11.061 -13.062 -1.929 1.00 85.00 250 CYS A O 1
ATOM 1980 N N . ASP A 1 251 ? 13.155 -13.788 -1.636 1.00 81.56 251 ASP A N 1
ATOM 1981 C CA . ASP A 1 251 ? 13.681 -12.604 -0.950 1.00 81.56 251 ASP A CA 1
ATOM 1982 C C . ASP A 1 251 ? 14.257 -11.539 -1.901 1.00 81.56 251 ASP A C 1
ATOM 1984 O O . ASP A 1 251 ? 14.836 -10.544 -1.455 1.00 81.56 251 ASP A O 1
ATOM 1988 N N . VAL A 1 252 ? 14.063 -11.693 -3.217 1.00 78.62 252 VAL A N 1
ATOM 1989 C CA . VAL A 1 252 ? 14.553 -10.737 -4.230 1.00 78.62 252 VAL A CA 1
ATOM 1990 C C . VAL A 1 252 ? 13.988 -9.326 -4.036 1.00 78.62 252 VAL A C 1
ATOM 1992 O O . VAL A 1 252 ? 14.611 -8.356 -4.465 1.00 78.62 252 VAL A O 1
ATOM 1995 N N . TYR A 1 253 ? 12.852 -9.213 -3.340 1.00 73.75 253 TYR A N 1
ATOM 1996 C CA . TYR A 1 253 ? 12.197 -7.957 -2.971 1.00 73.75 253 TYR A CA 1
ATOM 1997 C C . TYR A 1 253 ? 12.295 -7.620 -1.478 1.00 73.75 253 TYR A C 1
ATOM 1999 O O . TYR A 1 253 ? 11.624 -6.697 -1.030 1.00 73.75 253 TYR A O 1
ATOM 2007 N N . ARG A 1 254 ? 13.113 -8.331 -0.688 1.00 70.12 254 ARG A N 1
ATOM 2008 C CA . ARG A 1 254 ? 13.209 -8.118 0.770 1.00 70.12 254 ARG A CA 1
ATOM 2009 C C . ARG A 1 254 ? 13.499 -6.664 1.141 1.00 70.12 254 ARG A C 1
ATOM 2011 O O . ARG A 1 254 ? 12.932 -6.152 2.094 1.00 70.12 254 ARG A O 1
ATOM 2018 N N . ASP A 1 255 ? 14.364 -6.022 0.363 1.00 64.31 255 ASP A N 1
ATOM 2019 C CA . ASP A 1 255 ? 14.818 -4.652 0.608 1.00 64.31 255 ASP A CA 1
ATOM 2020 C C . ASP A 1 255 ? 14.013 -3.629 -0.234 1.00 64.31 255 ASP A C 1
ATOM 2022 O O . ASP A 1 255 ? 14.403 -2.472 -0.373 1.00 64.31 255 ASP A O 1
ATOM 2026 N N . SER A 1 256 ? 12.911 -4.060 -0.865 1.00 66.38 256 SER A N 1
ATOM 2027 C CA . SER A 1 256 ? 12.039 -3.193 -1.663 1.00 66.38 256 SER A CA 1
ATOM 2028 C C . SER A 1 256 ? 11.003 -2.498 -0.789 1.00 66.38 256 SER A C 1
ATOM 2030 O O . SER A 1 256 ? 10.445 -3.096 0.127 1.00 66.38 256 SER A O 1
ATOM 2032 N N . HIS A 1 257 ? 10.707 -1.242 -1.117 1.00 67.88 257 HIS A N 1
ATOM 2033 C CA . HIS A 1 257 ? 9.671 -0.473 -0.435 1.00 67.88 257 HIS A CA 1
ATOM 2034 C C . HIS A 1 257 ? 8.307 -1.127 -0.667 1.00 67.88 257 HIS A C 1
ATOM 2036 O O . HIS A 1 257 ? 7.913 -1.325 -1.819 1.00 67.88 257 HIS A O 1
ATOM 2042 N N . TYR A 1 258 ? 7.586 -1.444 0.411 1.00 74.38 258 TYR A N 1
ATOM 2043 C CA . TYR A 1 258 ? 6.215 -1.924 0.314 1.00 74.38 258 TYR A CA 1
ATOM 2044 C C . TYR A 1 258 ? 5.249 -0.788 0.610 1.00 74.38 258 TYR A C 1
ATOM 2046 O O . TYR A 1 258 ? 5.153 -0.320 1.738 1.00 74.38 258 TYR A O 1
ATOM 2054 N N . ALA A 1 259 ? 4.496 -0.377 -0.407 1.00 74.19 259 ALA A N 1
ATOM 2055 C CA . ALA A 1 259 ? 3.534 0.715 -0.335 1.00 74.19 259 ALA A CA 1
ATOM 2056 C C . ALA A 1 259 ? 2.639 0.690 0.914 1.00 74.19 259 ALA A C 1
ATOM 2058 O O . ALA A 1 259 ? 2.309 1.751 1.416 1.00 74.19 259 ALA A O 1
ATOM 2059 N N . GLY A 1 260 ? 2.260 -0.479 1.437 1.00 81.06 260 GLY A N 1
ATOM 2060 C CA . GLY A 1 260 ? 1.404 -0.594 2.620 1.00 81.06 260 GLY A CA 1
ATOM 2061 C C . GLY A 1 260 ? 2.077 -0.353 3.979 1.00 81.06 260 GLY A C 1
ATOM 2062 O O . GLY A 1 260 ? 1.381 -0.380 4.983 1.00 81.06 260 GLY A O 1
ATOM 2063 N N . GLN A 1 261 ? 3.395 -0.144 4.058 1.00 79.19 261 GLN A N 1
ATOM 2064 C CA . GLN A 1 261 ? 4.109 -0.031 5.343 1.00 79.19 261 GLN A CA 1
ATOM 2065 C C . GLN A 1 261 ? 4.107 1.381 5.961 1.00 79.19 261 GLN A C 1
ATOM 2067 O O . GLN A 1 261 ? 4.321 1.496 7.165 1.00 79.19 261 GLN A O 1
ATOM 2072 N N . CYS A 1 262 ? 3.901 2.446 5.174 1.00 77.38 262 CYS A N 1
ATOM 2073 C CA . CYS A 1 262 ? 4.172 3.842 5.577 1.00 77.38 262 CYS A CA 1
ATOM 2074 C C . CYS A 1 262 ? 3.154 4.846 5.016 1.00 77.38 262 CYS A C 1
ATOM 2076 O O . CYS A 1 262 ? 2.352 4.505 4.150 1.00 77.38 262 CYS A O 1
ATOM 2078 N N . ASN A 1 263 ? 3.267 6.110 5.442 1.00 75.75 263 ASN A N 1
ATOM 2079 C CA . ASN A 1 263 ? 2.518 7.283 4.963 1.00 75.75 263 ASN A CA 1
ATOM 2080 C C . ASN A 1 263 ? 1.006 7.105 5.060 1.00 75.75 263 ASN A C 1
ATOM 2082 O O . ASN A 1 263 ? 0.318 7.004 4.048 1.00 75.75 263 ASN A O 1
ATOM 2086 N N . LEU A 1 264 ? 0.491 7.016 6.281 1.00 86.00 264 LEU A N 1
ATOM 2087 C CA . LEU A 1 264 ? -0.950 7.080 6.503 1.00 86.00 264 LEU A CA 1
ATOM 2088 C C . LEU A 1 264 ? -1.457 8.488 6.161 1.00 86.00 264 LEU A C 1
ATOM 2090 O O . LEU A 1 264 ? -0.747 9.463 6.400 1.00 86.00 264 LEU A O 1
ATOM 2094 N N . GLY A 1 265 ? -2.677 8.596 5.637 1.00 84.44 265 GLY A N 1
ATOM 2095 C CA . GLY A 1 265 ? -3.286 9.905 5.378 1.00 84.44 265 GLY A CA 1
ATOM 2096 C C . GLY A 1 265 ? -2.961 10.513 4.004 1.00 84.44 265 GLY A C 1
ATOM 2097 O O . GLY A 1 265 ? -2.801 11.729 3.885 1.00 84.44 265 GLY A O 1
ATOM 2098 N N . ILE A 1 266 ? -2.783 9.674 2.983 1.00 84.69 266 ILE A N 1
ATOM 2099 C CA . ILE A 1 266 ? -2.525 10.085 1.594 1.00 84.69 266 ILE A CA 1
ATOM 2100 C C . ILE A 1 266 ? -3.819 10.174 0.776 1.00 84.69 266 ILE A C 1
ATOM 2102 O O . ILE A 1 266 ? -4.770 9.437 1.025 1.00 84.69 266 ILE A O 1
ATOM 2106 N N . THR A 1 267 ? -3.860 11.063 -0.214 1.00 85.81 267 THR A N 1
ATOM 2107 C CA . THR A 1 267 ? -5.045 11.261 -1.068 1.00 85.81 267 THR A CA 1
ATOM 2108 C C . THR A 1 267 ? -5.147 10.204 -2.167 1.00 85.81 267 THR A C 1
ATOM 2110 O O . THR A 1 267 ? -4.153 9.579 -2.543 1.00 85.81 267 THR A O 1
ATOM 2113 N N . ALA A 1 268 ? -6.329 10.038 -2.765 1.00 84.75 268 ALA A N 1
ATOM 2114 C CA . ALA A 1 268 ? -6.524 9.134 -3.905 1.00 84.75 268 ALA A CA 1
ATOM 2115 C C . ALA A 1 268 ? -5.614 9.484 -5.103 1.00 84.75 268 ALA A C 1
ATOM 2117 O O . ALA A 1 268 ? -5.149 8.604 -5.845 1.00 84.75 268 ALA A O 1
ATOM 2118 N N . GLU A 1 269 ? -5.342 10.777 -5.288 1.00 80.31 269 GLU A N 1
ATOM 2119 C CA . GLU A 1 269 ? -4.439 11.288 -6.314 1.00 80.31 269 GLU A CA 1
ATOM 2120 C C . GLU A 1 269 ? -2.984 10.912 -6.016 1.00 80.31 269 GLU A C 1
ATOM 2122 O O . GLU A 1 269 ? -2.301 10.377 -6.891 1.00 80.31 269 GLU A O 1
ATOM 2127 N N . GLU A 1 270 ? -2.525 11.097 -4.777 1.00 79.25 270 GLU A N 1
ATOM 2128 C CA . GLU A 1 270 ? -1.190 10.673 -4.349 1.00 79.25 270 GLU A CA 1
ATOM 2129 C C . GLU A 1 270 ? -1.033 9.158 -4.419 1.00 79.25 270 GLU A C 1
ATOM 2131 O O . GLU A 1 270 ? -0.018 8.671 -4.904 1.00 79.25 270 GLU A O 1
ATOM 2136 N N . VAL A 1 271 ? -2.048 8.386 -4.021 1.00 80.75 271 VAL A N 1
ATOM 2137 C CA . VAL A 1 271 ? -2.030 6.931 -4.188 1.00 80.75 271 VAL A CA 1
ATOM 2138 C C . VAL A 1 271 ? -1.763 6.589 -5.653 1.00 80.75 271 VAL A C 1
ATOM 2140 O O . VAL A 1 271 ? -0.838 5.840 -5.967 1.00 80.75 271 VAL A O 1
ATOM 2143 N N . THR A 1 272 ? -2.539 7.176 -6.562 1.00 76.44 272 THR A N 1
ATOM 2144 C CA . THR A 1 272 ? -2.455 6.903 -8.001 1.00 76.44 272 THR A CA 1
ATOM 2145 C C . THR A 1 272 ? -1.111 7.299 -8.597 1.00 76.44 272 THR A C 1
ATOM 2147 O O . THR A 1 272 ? -0.516 6.522 -9.341 1.00 76.44 272 THR A O 1
ATOM 2150 N N . LYS A 1 273 ? -0.639 8.498 -8.271 1.00 71.56 273 LYS A N 1
ATOM 2151 C CA . LYS A 1 273 ? 0.560 9.081 -8.869 1.00 71.56 273 LYS A CA 1
ATOM 2152 C C . LYS A 1 273 ? 1.848 8.578 -8.218 1.00 71.56 273 LYS A C 1
ATOM 2154 O O . LYS A 1 273 ? 2.867 8.479 -8.886 1.00 71.56 273 LYS A O 1
ATOM 2159 N N . LEU A 1 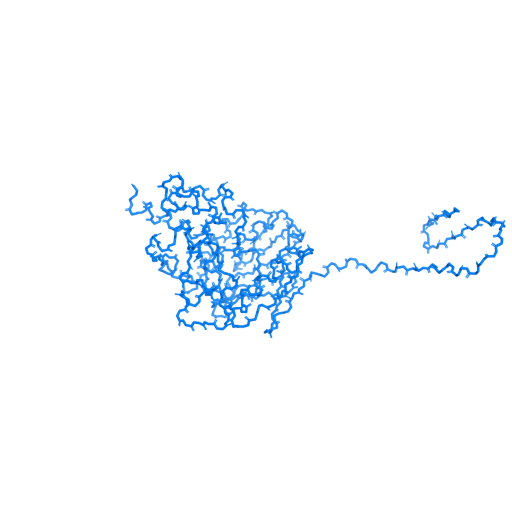274 ? 1.815 8.262 -6.926 1.00 71.75 274 LEU A N 1
ATOM 2160 C CA . LEU A 1 274 ? 3.017 8.134 -6.102 1.00 71.75 274 LEU A CA 1
ATOM 2161 C C . LEU A 1 274 ? 3.131 6.802 -5.364 1.00 71.75 274 LEU A C 1
ATOM 2163 O O . LEU A 1 274 ? 4.234 6.433 -4.979 1.00 71.75 274 LEU A O 1
ATOM 2167 N N . VAL A 1 275 ? 2.038 6.058 -5.173 1.00 75.56 275 VAL A N 1
ATOM 2168 C CA . VAL A 1 275 ? 2.061 4.765 -4.464 1.00 75.56 275 VAL A CA 1
ATOM 2169 C C . VAL A 1 275 ? 1.931 3.578 -5.406 1.00 75.56 275 VAL A C 1
ATOM 2171 O O . VAL A 1 275 ? 2.732 2.647 -5.319 1.00 75.56 275 VAL A O 1
ATOM 2174 N N . ILE A 1 276 ? 0.982 3.626 -6.346 1.00 76.25 276 ILE A N 1
ATOM 2175 C CA . ILE A 1 276 ? 0.797 2.599 -7.384 1.00 76.25 276 ILE A CA 1
ATOM 2176 C C . ILE A 1 276 ? 2.102 2.207 -8.093 1.00 76.25 276 ILE A C 1
ATOM 2178 O O . ILE A 1 276 ? 2.297 1.004 -8.293 1.00 76.25 276 ILE A O 1
ATOM 2182 N N . PRO A 1 277 ? 3.031 3.134 -8.419 1.00 71.50 277 PRO A N 1
ATOM 2183 C CA . PRO A 1 277 ? 4.295 2.768 -9.056 1.00 71.50 277 PRO A CA 1
ATOM 2184 C C . PRO A 1 277 ? 5.131 1.752 -8.270 1.00 71.50 277 PRO A C 1
ATOM 2186 O O . PRO A 1 277 ? 5.939 1.033 -8.860 1.00 71.50 277 PRO A O 1
ATOM 2189 N N . TYR A 1 278 ? 4.918 1.676 -6.952 1.00 70.31 278 TYR A N 1
ATOM 2190 C CA . TYR A 1 278 ? 5.664 0.845 -6.012 1.00 70.31 278 TYR A CA 1
ATOM 2191 C C . TYR A 1 278 ? 4.865 -0.368 -5.487 1.00 70.31 278 TYR A C 1
ATOM 2193 O O . TYR A 1 278 ? 5.408 -1.162 -4.716 1.00 70.31 278 TYR A O 1
ATOM 2201 N N . CYS A 1 279 ? 3.605 -0.564 -5.902 1.00 76.19 279 CYS A N 1
ATOM 2202 C CA . CYS A 1 279 ? 2.770 -1.723 -5.538 1.00 76.19 279 CYS A CA 1
ATOM 2203 C C . CYS A 1 279 ? 3.177 -2.990 -6.312 1.00 76.19 279 CYS A C 1
ATOM 2205 O O . CYS A 1 279 ? 2.489 -3.449 -7.224 1.00 76.19 279 CYS A O 1
ATOM 2207 N N . MET A 1 280 ? 4.336 -3.548 -5.963 1.00 76.69 280 MET A N 1
ATOM 2208 C CA . MET A 1 280 ? 4.980 -4.595 -6.753 1.00 76.69 280 MET A CA 1
ATOM 2209 C C . MET A 1 280 ? 4.257 -5.932 -6.773 1.00 76.69 280 MET A C 1
ATOM 2211 O O . MET A 1 280 ? 3.989 -6.464 -7.847 1.00 76.69 280 MET A O 1
ATOM 2215 N N . LYS A 1 281 ? 3.975 -6.507 -5.603 1.00 79.75 281 LYS A N 1
ATOM 2216 C CA . LYS A 1 281 ? 3.446 -7.874 -5.523 1.00 79.75 281 LYS A CA 1
ATOM 2217 C C . LYS A 1 281 ? 2.032 -7.946 -6.091 1.00 79.75 281 LYS A C 1
ATOM 2219 O O . LYS A 1 281 ? 1.747 -8.820 -6.900 1.00 79.75 281 LYS A O 1
ATOM 2224 N N . GLU A 1 282 ? 1.194 -6.975 -5.745 1.00 81.25 282 GLU A N 1
ATOM 2225 C CA . GLU A 1 282 ? -0.176 -6.866 -6.237 1.00 81.25 282 GLU A CA 1
ATOM 2226 C C . GLU A 1 282 ? -0.221 -6.689 -7.762 1.00 81.25 282 GLU A C 1
ATOM 2228 O O . GLU A 1 282 ? -1.089 -7.249 -8.432 1.00 81.25 282 GLU A O 1
ATOM 2233 N N . ARG A 1 283 ? 0.743 -5.959 -8.336 1.00 79.44 283 ARG A N 1
ATOM 2234 C CA . ARG A 1 283 ? 0.868 -5.822 -9.790 1.00 79.44 283 ARG A CA 1
ATOM 2235 C C . ARG A 1 283 ? 1.324 -7.113 -10.457 1.00 79.44 283 ARG A C 1
ATOM 2237 O O . ARG A 1 283 ? 0.745 -7.494 -11.472 1.00 79.44 283 ARG A O 1
ATOM 2244 N N . LEU A 1 284 ? 2.341 -7.780 -9.913 1.00 80.94 284 LEU A N 1
ATOM 2245 C CA . LEU A 1 284 ? 2.818 -9.058 -10.448 1.00 80.94 284 LEU A CA 1
ATOM 2246 C C . LEU A 1 284 ? 1.707 -10.123 -10.416 1.00 80.94 284 LEU A C 1
ATOM 2248 O O . LEU A 1 284 ? 1.593 -10.882 -11.374 1.00 80.94 284 LEU A O 1
ATOM 2252 N N . ASP A 1 285 ? 0.834 -10.106 -9.399 1.00 83.75 285 ASP A N 1
ATOM 2253 C CA . ASP A 1 285 ? -0.358 -10.968 -9.330 1.00 83.75 285 ASP A CA 1
ATOM 2254 C C . ASP A 1 285 ? -1.318 -10.739 -10.499 1.00 83.75 285 ASP A C 1
ATOM 2256 O O . ASP A 1 285 ? -1.782 -11.695 -11.122 1.00 83.75 285 ASP A O 1
ATOM 2260 N N . ILE A 1 286 ? -1.596 -9.475 -10.830 1.00 81.00 286 ILE A N 1
ATOM 2261 C CA . ILE A 1 286 ? -2.449 -9.136 -11.973 1.00 81.00 286 ILE A CA 1
ATOM 2262 C C . ILE A 1 286 ? -1.790 -9.549 -13.290 1.00 81.00 286 ILE A C 1
ATOM 2264 O O . ILE A 1 286 ? -2.459 -10.130 -14.142 1.00 81.00 286 ILE A O 1
ATOM 2268 N N . LEU A 1 287 ? -0.496 -9.262 -13.466 1.00 78.31 287 LEU A N 1
ATOM 2269 C CA . LEU A 1 287 ? 0.233 -9.607 -14.690 1.00 78.31 287 LEU A CA 1
ATOM 2270 C C . LEU A 1 287 ? 0.265 -11.118 -14.913 1.00 78.31 287 LEU A C 1
ATOM 2272 O O . LEU A 1 287 ? 0.010 -11.572 -16.024 1.00 78.31 287 LEU A O 1
ATOM 2276 N N . ARG A 1 288 ? 0.510 -11.894 -13.854 1.00 80.38 288 ARG A N 1
ATOM 2277 C CA . ARG A 1 288 ? 0.480 -13.355 -13.914 1.00 80.38 288 ARG A CA 1
ATOM 2278 C C . ARG A 1 288 ? -0.895 -13.878 -14.307 1.00 80.38 288 ARG A C 1
ATOM 2280 O O . ARG A 1 288 ? -0.988 -14.652 -15.252 1.00 80.38 288 ARG A O 1
ATOM 2287 N N . ALA A 1 289 ? -1.956 -13.396 -13.658 1.00 81.62 289 ALA A N 1
ATOM 2288 C CA . ALA A 1 289 ? -3.319 -13.759 -14.040 1.00 81.62 289 ALA A CA 1
ATOM 2289 C C . ALA A 1 289 ? -3.600 -13.424 -15.516 1.00 81.62 289 ALA A C 1
ATOM 2291 O O . ALA A 1 289 ? -4.295 -14.167 -16.203 1.00 81.62 289 ALA A O 1
ATOM 2292 N N . HIS A 1 290 ? -3.031 -12.329 -16.024 1.00 73.69 290 HIS A N 1
ATOM 2293 C CA . HIS A 1 290 ? -3.125 -11.958 -17.431 1.00 73.69 290 HIS A CA 1
ATOM 2294 C C . HIS A 1 290 ? -2.372 -12.901 -18.375 1.00 73.69 290 HIS A C 1
ATOM 2296 O O . HIS A 1 290 ? -2.902 -13.211 -19.442 1.00 73.69 290 HIS A O 1
ATOM 2302 N N . PHE A 1 291 ? -1.167 -13.347 -18.006 1.00 72.25 291 PHE A N 1
ATOM 2303 C CA . PHE A 1 291 ? -0.411 -14.348 -18.765 1.00 72.25 291 PHE A CA 1
ATOM 2304 C C . PHE A 1 291 ? -1.164 -15.679 -18.820 1.00 72.25 291 PHE A C 1
ATOM 2306 O O . PHE A 1 291 ? -1.353 -16.223 -19.905 1.00 72.25 291 PHE A O 1
ATOM 2313 N N . ASP A 1 292 ? -1.690 -16.139 -17.683 1.00 74.62 292 ASP A N 1
ATOM 2314 C CA . ASP A 1 292 ? -2.458 -17.385 -17.597 1.00 74.62 292 ASP A CA 1
ATOM 2315 C C . ASP A 1 292 ? -3.732 -17.339 -18.466 1.00 74.62 292 ASP A C 1
ATOM 2317 O O . ASP A 1 292 ? -4.099 -18.330 -19.094 1.00 74.62 292 ASP A O 1
ATOM 2321 N N . MET A 1 293 ? -4.401 -16.180 -18.548 1.00 64.38 293 MET A N 1
ATOM 2322 C CA . MET A 1 293 ? -5.590 -15.991 -19.395 1.00 64.38 293 MET A CA 1
ATOM 2323 C C . MET A 1 293 ? -5.275 -15.911 -20.895 1.00 64.38 293 MET A C 1
ATOM 2325 O O . MET A 1 293 ? -6.132 -16.251 -21.709 1.00 64.38 293 MET A O 1
ATOM 2329 N N . ASN A 1 294 ? -4.076 -15.452 -21.262 1.00 62.03 294 ASN A N 1
ATOM 2330 C CA . ASN A 1 294 ? -3.674 -15.228 -22.653 1.00 62.03 294 ASN A CA 1
ATOM 2331 C C . ASN A 1 294 ? -2.784 -16.346 -23.231 1.00 62.03 294 ASN A C 1
ATOM 2333 O O . ASN A 1 294 ? -2.373 -16.243 -24.385 1.00 62.03 294 ASN A O 1
ATOM 2337 N N . GLY A 1 295 ? -2.547 -17.418 -22.469 1.00 52.38 295 GLY A N 1
ATOM 2338 C CA . GLY A 1 295 ? -1.846 -18.621 -22.914 1.00 52.38 295 GLY A CA 1
ATOM 2339 C C . GLY A 1 295 ? -0.335 -18.549 -22.709 1.00 52.38 295 GLY A C 1
ATOM 2340 O O . GLY A 1 295 ? 0.387 -18.021 -23.555 1.00 52.38 295 GLY A O 1
ATOM 2341 N N . GLY A 1 296 ? 0.120 -19.129 -21.596 1.00 45.97 296 GLY A N 1
ATOM 2342 C CA . GLY A 1 296 ? 1.447 -19.745 -21.503 1.00 45.97 296 GLY A CA 1
ATOM 2343 C C . GLY A 1 296 ? 1.472 -21.116 -22.169 1.00 45.97 296 GLY A C 1
ATOM 2344 O O . GLY A 1 296 ? 0.402 -21.767 -22.219 1.00 45.97 296 GLY A O 1
#

Radius of gyration: 25.37 Å; chains: 1; bounding box: 62×41×81 Å

Foldseek 3Di:
DWDWDDDPPPDTDTDDDDDDDDDDPDPPDDDDDDPPDPPVQQDWDAAPVGDTWGALVRQCQQQPQQLVQQLVLQLVCLQWFLWFWDDPSPFWIFTDDPRDTLWIWGGGRQWIWIDGPPDIDITNHNPCVVVVVVSSVVRDDPVGTDDVCLLQVDDDLVQPQALFPVLLQLLACVSVVPNDPVNLSVVLSLCCRHPVPPPPDDRDSDDPPDRGPPDDCRNPVVRVPPQLQNVVCVVVVHSGVLRVVCVVPDCSCVVADRLSSIDGRGHSVCSSRPRSSRSRPSSSVSVNVVPVVVDD

Secondary structure (DSSP, 8-state):
---EEE-TTS-EEE------------------------------EE-TTS-EE--HHHHHHHHGGGHHHHHHHHHHHHHHB--EEEE-SSSEEEEEETTEEEEEEEEETTEEEEEETTEEEEESSGGGHHHHHHHHHHHS-GGGBPPHHHHH----TTT-TTS--GGG-TT-TTT-TT--THHHHHHHHHHHHHHTTSTT---PPPPTTSS-TT--TTT-TT-TTS-HHHHHHHHTT-SSHHHH--TTTSGGGTTS--GGGS--S--HHHIIIIIGGG-HHHHHHHHHHHHHHH--

Sequence (296 aa):
MFTCEFDSETTLRMRTKSRTQKSSSQQCGIRFYEKKGENDDMKHFATDDGRILTPPKELEPLLKGSFPAFSKLLGRIRFFYMADEIWDGKSLLTFSADGEQLIAVTLGGGVFYVHIANKDFRIADETSLDNVFKALKKTVPIGSQRPFEQLTANPDTNVFPCGYRCDLCLGSKEYDENNLTESDNFAYMNWVCYHGCVPGIDIERPPANKIGIFRCSGCNQNNNKFCRSITCSKEKGYTNCAECGEYHSCDVYRDSHYAGQCNLGITAEEVTKLVIPYCMKERLDILRAHFDMNGG